Protein AF-A0A399U9X0-F1 (afdb_monomer)

pLDDT: mean 76.17, std 20.92, range [29.64, 96.81]

Solvent-accessible surface area (backbone atoms only — not comparable to full-atom values): 17560 Å² total; per-residue (Å²): 138,88,88,84,88,86,83,91,83,90,82,87,81,85,87,88,83,88,80,80,88,81,91,79,91,82,81,91,84,87,81,82,89,86,88,82,85,87,85,82,90,82,89,82,87,89,83,91,79,92,72,82,77,74,74,79,66,69,45,47,30,31,28,68,43,62,39,83,90,79,39,37,33,37,30,40,34,76,85,76,47,69,24,39,34,46,62,86,31,46,58,72,94,68,87,84,48,59,75,42,36,31,38,23,35,70,60,88,57,34,40,34,70,28,37,74,47,84,44,71,65,56,54,46,49,49,50,50,49,51,47,47,52,58,51,47,74,72,53,67,78,90,63,85,58,64,63,58,47,45,78,31,70,74,39,50,44,50,61,69,55,46,53,53,52,50,50,52,53,49,51,53,54,59,59,42,67,78,43,73,94,56,36,68,70,52,46,52,52,52,48,52,33,51,47,20,40,41,23,12,40,27,34,26,47,74,44,75,36,71,65,60,49,52,45,54,51,45,42,52,50,29,50,49,49,38,42,66,66,44,41,64,49,41,70,77,32,84,56,38,79,79,71,48,55,68,66,57,47,44,65,55,41,46,54,31,53,49,50,34,49,50,32,46,51,54,30,48,51,50,53,49,52,63,57,70,48,73,69,48,77,35,68,52,100,51,42,65,31,70,84,76,78

Nearest PDB structures (foldseek):
  5jx4-assembly1_A  TM=8.791E-01  e=2.012E-03  [Bacillus] caldolyticus
  2n49-assembly1_A  TM=7.828E-01  e=1.898E-03  Pectobacterium atrosepticum SCRI1043
  5m32-assembly1_g  TM=6.546E-01  e=7.706E-02  Homo sapiens
  9e8q-assembly1_F  TM=6.740E-01  e=1.836E-01  Homo sapiens
  7qo6-assembly1_H  TM=5.444E-01  e=1.091E-01  Saccharomyces cerevisiae

Structure (mmCIF, N/CA/C/O backbone):
data_AF-A0A399U9X0-F1
#
_entry.id   AF-A0A399U9X0-F1
#
loop_
_atom_site.group_PDB
_atom_site.id
_atom_site.type_symbol
_atom_site.label_atom_id
_atom_site.label_alt_id
_atom_site.label_comp_id
_atom_site.label_asym_id
_atom_site.label_entity_id
_atom_site.label_seq_id
_atom_site.pdbx_PDB_ins_code
_atom_site.Cartn_x
_atom_site.Cartn_y
_atom_site.Cartn_z
_atom_site.occupancy
_atom_site.B_iso_or_equiv
_atom_site.auth_seq_id
_atom_site.auth_comp_id
_atom_site.auth_asym_id
_atom_site.auth_atom_id
_atom_site.pdbx_PDB_model_num
ATOM 1 N N . MET A 1 1 ? 13.409 44.070 26.146 1.00 40.84 1 MET A N 1
ATOM 2 C CA . MET A 1 1 ? 12.570 45.105 25.505 1.00 40.84 1 MET A CA 1
ATOM 3 C C . MET A 1 1 ? 11.615 44.426 24.528 1.00 40.84 1 MET A C 1
ATOM 5 O O . MET A 1 1 ? 12.071 43.899 23.525 1.00 40.84 1 MET A O 1
ATOM 9 N N . ARG A 1 2 ? 10.319 44.359 24.864 1.00 50.31 2 ARG A N 1
ATOM 10 C CA . ARG A 1 2 ? 9.212 44.175 23.901 1.00 50.31 2 ARG A CA 1
ATOM 11 C C . ARG A 1 2 ? 8.766 45.567 23.438 1.00 50.31 2 ARG A C 1
ATOM 13 O O . ARG A 1 2 ? 8.788 46.479 24.264 1.00 50.31 2 ARG A O 1
ATOM 20 N N . PRO A 1 3 ? 8.418 45.735 22.158 1.00 51.62 3 PRO A N 1
ATOM 21 C CA . PRO A 1 3 ? 7.036 46.093 21.761 1.00 51.62 3 PRO A CA 1
ATOM 22 C C . PRO A 1 3 ? 6.679 45.455 20.394 1.00 51.62 3 PRO A C 1
ATOM 24 O O . PRO A 1 3 ? 7.573 44.998 19.696 1.00 51.62 3 PRO A O 1
ATOM 27 N N . LEU A 1 4 ? 5.474 45.380 19.831 1.00 50.62 4 LEU A N 1
ATOM 28 C CA . LEU A 1 4 ? 4.033 45.438 20.133 1.00 50.62 4 LEU A CA 1
ATOM 29 C C . LEU A 1 4 ? 3.375 44.990 18.786 1.00 50.62 4 LEU A C 1
ATOM 31 O O . LEU A 1 4 ? 4.020 45.094 17.740 1.00 50.62 4 LEU A O 1
ATOM 35 N N . PRO A 1 5 ? 2.134 44.476 18.773 1.00 58.25 5 PRO A N 1
ATOM 36 C CA . PRO A 1 5 ? 1.453 43.925 17.598 1.00 58.25 5 PRO A CA 1
ATOM 37 C C . PRO A 1 5 ? 0.585 44.974 16.874 1.00 58.25 5 PRO A C 1
ATOM 39 O O . PRO A 1 5 ? 0.140 45.938 17.492 1.00 58.25 5 PRO A O 1
ATOM 42 N N . ILE A 1 6 ? 0.284 44.767 15.586 1.00 48.16 6 ILE A N 1
ATOM 43 C CA . ILE A 1 6 ? -0.712 45.549 14.816 1.00 48.16 6 ILE A CA 1
ATOM 44 C C . ILE A 1 6 ? -1.428 44.612 13.797 1.00 48.16 6 ILE A C 1
ATOM 46 O O . ILE A 1 6 ? -0.928 43.512 13.565 1.00 48.16 6 ILE A O 1
ATOM 50 N N . PRO A 1 7 ? -2.617 44.941 13.244 1.00 52.09 7 PRO A N 1
ATOM 51 C CA . PRO A 1 7 ? -3.904 44.441 13.720 1.00 52.09 7 PRO A CA 1
ATOM 52 C C . PRO A 1 7 ? -4.738 43.721 12.634 1.00 52.09 7 PRO A C 1
ATOM 54 O O . PRO A 1 7 ? -4.402 43.671 11.454 1.00 52.09 7 PRO A O 1
ATOM 57 N N . VAL A 1 8 ? -5.877 43.188 13.075 1.00 49.12 8 VAL A N 1
ATOM 58 C CA . VAL A 1 8 ? -6.969 42.595 12.288 1.00 49.12 8 VAL A CA 1
ATOM 59 C C . VAL A 1 8 ? -7.626 43.631 11.362 1.00 49.12 8 VAL A C 1
ATOM 61 O O . VAL A 1 8 ? -7.885 44.753 11.790 1.00 49.12 8 VAL A O 1
ATOM 64 N N . SER A 1 9 ? -8.010 43.226 10.145 1.00 40.38 9 SER A N 1
ATOM 65 C CA . SER A 1 9 ? -9.070 43.897 9.380 1.00 40.38 9 SER A CA 1
ATOM 66 C C . SER A 1 9 ? -10.091 42.875 8.872 1.00 40.38 9 SER A C 1
ATOM 68 O O . SER A 1 9 ? -9.808 42.040 8.015 1.00 40.38 9 SER A O 1
ATOM 70 N N . MET A 1 10 ? -11.279 42.937 9.476 1.00 40.31 10 MET A N 1
ATOM 71 C CA . MET A 1 10 ? -12.540 42.426 8.950 1.00 40.31 10 MET A CA 1
ATOM 72 C C . MET A 1 10 ? -13.196 43.508 8.089 1.00 40.31 10 MET A C 1
ATOM 74 O O . MET A 1 10 ? -13.207 44.664 8.508 1.00 40.31 10 MET A O 1
ATOM 78 N N . SER A 1 11 ? -13.823 43.113 6.975 1.00 39.41 11 SER A N 1
ATOM 79 C CA . SER A 1 11 ? -15.068 43.658 6.373 1.00 39.41 11 SER A CA 1
ATOM 80 C C . SER A 1 11 ? -15.091 43.241 4.902 1.00 39.41 11 SER A C 1
ATOM 82 O O . SER A 1 11 ? -14.179 43.574 4.160 1.00 39.41 11 SER A O 1
ATOM 84 N N . GLY A 1 12 ? -15.989 42.359 4.466 1.00 33.97 12 GLY A N 1
ATOM 85 C CA . GLY A 1 12 ? -17.365 42.670 4.041 1.00 33.97 12 GLY A CA 1
ATOM 86 C C . GLY A 1 12 ? -17.442 42.258 2.558 1.00 33.97 12 GLY A C 1
ATOM 87 O O . GLY A 1 12 ? -16.499 42.505 1.824 1.00 33.97 12 GLY A O 1
ATOM 88 N N . LEU A 1 13 ? -18.413 41.500 2.048 1.00 39.31 13 LEU A N 1
ATOM 89 C CA . LEU A 1 13 ? -19.818 41.861 1.873 1.00 39.31 13 LEU A CA 1
ATOM 90 C C . LEU A 1 13 ? -20.605 40.622 1.363 1.00 39.31 13 LEU A C 1
ATOM 92 O O . LEU A 1 13 ? -20.166 39.928 0.450 1.00 39.31 13 LEU A O 1
ATOM 96 N N . ARG A 1 14 ? -21.784 40.373 1.958 1.00 41.47 14 ARG A N 1
ATOM 97 C CA . ARG A 1 14 ? -22.971 39.693 1.360 1.00 41.47 14 ARG A CA 1
ATOM 98 C C . ARG A 1 14 ? -23.590 40.605 0.262 1.00 41.47 14 ARG A C 1
ATOM 100 O O . ARG A 1 14 ? -23.090 41.723 0.159 1.00 41.47 14 ARG A O 1
ATOM 107 N N . PRO A 1 15 ? -24.692 40.284 -0.474 1.00 48.94 15 PRO A N 1
ATOM 108 C CA . PRO A 1 15 ? -25.703 39.201 -0.369 1.00 48.94 15 PRO A CA 1
ATOM 109 C C . PRO A 1 15 ? -25.960 38.483 -1.731 1.00 48.94 15 PRO A C 1
ATOM 111 O O . PRO A 1 15 ? -25.382 38.848 -2.741 1.00 48.94 15 PRO A O 1
ATOM 114 N N . GLY A 1 16 ? -26.670 37.357 -1.861 1.00 33.00 16 GLY A N 1
ATOM 115 C CA . GLY A 1 16 ? -28.102 37.127 -1.642 1.00 33.00 16 GLY A CA 1
ATOM 116 C C . GLY A 1 16 ? -28.722 36.530 -2.920 1.00 33.00 16 GLY A C 1
ATOM 117 O O . GLY A 1 16 ? -28.588 37.116 -3.991 1.00 33.00 16 GLY A O 1
ATOM 118 N N . ARG A 1 17 ? -29.402 35.381 -2.827 1.00 42.50 17 ARG A N 1
ATOM 119 C CA . ARG A 1 17 ? -30.476 35.024 -3.769 1.00 42.50 17 ARG A CA 1
ATOM 120 C C . ARG A 1 17 ? -31.422 33.994 -3.162 1.00 42.50 17 ARG A C 1
ATOM 122 O O . ARG A 1 17 ? -31.052 32.845 -2.939 1.00 42.50 17 ARG A O 1
ATOM 129 N N . ASP A 1 18 ? -32.633 34.475 -2.916 1.00 37.50 18 ASP A N 1
ATOM 130 C CA . ASP A 1 18 ? -33.849 33.714 -2.676 1.00 37.50 18 ASP A CA 1
ATOM 131 C C . ASP A 1 18 ? -34.221 32.849 -3.886 1.00 37.50 18 ASP A C 1
ATOM 133 O O . ASP A 1 18 ? -33.969 33.212 -5.037 1.00 37.50 18 ASP A O 1
ATOM 137 N N . GLY A 1 19 ? -34.879 31.721 -3.620 1.00 36.94 19 GLY A N 1
ATOM 138 C CA . GLY A 1 19 ? -35.358 30.794 -4.642 1.00 36.94 19 GLY A CA 1
ATOM 139 C C . GLY A 1 19 ? -36.366 29.794 -4.086 1.00 36.94 19 GLY A C 1
ATOM 140 O O . GLY A 1 19 ? -36.029 28.658 -3.782 1.00 36.94 19 GLY A O 1
ATOM 141 N N . LEU A 1 20 ? -37.595 30.281 -3.928 1.00 34.22 20 LEU A N 1
ATOM 142 C CA . LEU A 1 20 ? -38.854 29.607 -3.611 1.00 34.22 20 LEU A CA 1
ATOM 143 C C . LEU A 1 20 ? -39.034 28.136 -4.059 1.00 34.22 20 LEU A C 1
ATOM 145 O O . LEU A 1 20 ? -38.711 27.766 -5.180 1.00 34.22 20 LEU A O 1
ATOM 149 N N . ARG A 1 21 ? -39.815 27.422 -3.225 1.00 36.72 21 ARG A N 1
ATOM 150 C CA . ARG A 1 21 ? -40.873 26.436 -3.557 1.00 36.72 21 ARG A CA 1
ATOM 151 C C . ARG A 1 21 ? -40.504 25.266 -4.490 1.00 36.72 21 ARG A C 1
ATOM 153 O O . ARG A 1 21 ? -40.349 25.423 -5.689 1.00 36.72 21 ARG A O 1
ATOM 160 N N . THR A 1 22 ? -40.737 24.040 -4.021 1.00 36.56 22 THR A N 1
ATOM 161 C CA . THR A 1 22 ? -42.022 23.349 -4.266 1.00 36.56 22 THR A CA 1
ATOM 162 C C . THR A 1 22 ? -42.064 21.969 -3.606 1.00 36.56 22 THR A C 1
ATOM 164 O O . THR A 1 22 ? -41.254 21.081 -3.840 1.00 36.56 22 THR A O 1
ATOM 167 N N . ARG A 1 23 ? -43.105 21.821 -2.792 1.00 40.69 23 ARG A N 1
ATOM 168 C CA . ARG A 1 23 ? -43.753 20.601 -2.314 1.00 40.69 23 ARG A CA 1
ATOM 169 C C . ARG A 1 23 ? -44.076 19.671 -3.497 1.00 40.69 23 ARG A C 1
ATOM 171 O O . ARG A 1 23 ? -44.769 20.096 -4.420 1.00 40.69 23 ARG A O 1
ATOM 178 N N . ARG A 1 24 ? -43.654 18.404 -3.451 1.00 40.12 24 ARG A N 1
ATOM 179 C CA . ARG A 1 24 ? -44.296 17.308 -4.201 1.00 40.12 24 ARG A CA 1
ATOM 180 C C . ARG A 1 24 ? -44.437 16.076 -3.315 1.00 40.12 24 ARG A C 1
ATOM 182 O O . ARG A 1 24 ? -43.506 15.301 -3.139 1.00 40.12 24 ARG A O 1
ATOM 189 N N . GLU A 1 25 ? -45.649 15.928 -2.796 1.00 35.97 25 GLU A N 1
ATOM 190 C CA . GLU A 1 25 ? -46.244 14.661 -2.382 1.00 35.97 25 GLU A CA 1
ATOM 191 C C . GLU A 1 25 ? -46.438 13.756 -3.607 1.00 35.97 25 GLU A C 1
ATOM 193 O O . GLU A 1 25 ? -47.023 14.189 -4.600 1.00 35.97 25 GLU A O 1
ATOM 198 N N . LYS A 1 26 ? -45.982 12.505 -3.503 1.00 34.31 26 LYS A N 1
ATOM 199 C CA . LYS A 1 26 ? -46.539 11.278 -4.106 1.00 34.31 26 LYS A CA 1
ATOM 200 C C . LYS A 1 26 ? -46.079 10.159 -3.152 1.00 34.31 26 LYS A C 1
ATOM 202 O O . LYS A 1 26 ? -44.892 10.066 -2.888 1.00 34.31 26 LYS A O 1
ATOM 207 N N . SER A 1 27 ? -46.933 9.382 -2.497 1.00 32.72 27 SER A N 1
ATOM 208 C CA . SER A 1 27 ? -47.770 8.383 -3.144 1.00 32.72 27 SER A CA 1
ATOM 209 C C . SER A 1 27 ? -48.952 7.989 -2.260 1.00 32.72 27 SER A C 1
ATOM 211 O O . SER A 1 27 ? -48.812 7.730 -1.069 1.00 32.72 27 SER A O 1
ATOM 213 N N . CYS A 1 28 ? -50.102 7.918 -2.917 1.00 30.91 28 CYS A N 1
ATOM 214 C CA . CYS A 1 28 ? -51.335 7.280 -2.495 1.00 30.91 28 CYS A CA 1
ATOM 215 C C . CYS A 1 28 ? -51.158 5.751 -2.513 1.00 30.91 28 CYS A C 1
ATOM 217 O O . CYS A 1 28 ? -50.681 5.228 -3.518 1.00 30.91 28 CYS A O 1
ATOM 219 N N . VAL A 1 29 ? -51.575 5.054 -1.451 1.00 38.59 29 VAL A N 1
ATOM 220 C CA . VAL A 1 29 ? -52.208 3.727 -1.545 1.00 38.59 29 VAL A CA 1
ATOM 221 C C . VAL A 1 29 ? -53.358 3.692 -0.539 1.00 38.59 29 VAL A C 1
ATOM 223 O O . VAL A 1 29 ? -53.186 3.842 0.667 1.00 38.59 29 VAL A O 1
ATOM 226 N N . THR A 1 30 ? -54.544 3.543 -1.104 1.00 36.53 30 THR A N 1
ATOM 227 C CA . THR A 1 30 ? -55.872 3.362 -0.525 1.00 36.53 30 THR A CA 1
ATOM 228 C C . THR A 1 30 ? -56.064 1.957 0.052 1.00 36.53 30 THR A C 1
ATOM 230 O O . THR A 1 30 ? -55.678 0.991 -0.596 1.00 36.53 30 THR A O 1
ATOM 233 N N . SER A 1 31 ? -56.787 1.824 1.176 1.00 31.83 31 SER A N 1
ATOM 234 C CA . SER A 1 31 ? -57.916 0.874 1.292 1.00 31.83 31 SER A CA 1
ATOM 235 C C . SER A 1 31 ? -58.719 1.047 2.600 1.00 31.83 31 SER A C 1
ATOM 237 O O . SER A 1 31 ? -58.165 0.892 3.680 1.00 31.83 31 SER A O 1
ATOM 239 N N . ARG A 1 32 ? -60.032 1.311 2.429 1.00 36.59 32 ARG A N 1
ATOM 240 C CA . ARG A 1 32 ? -61.228 0.992 3.264 1.00 36.59 32 ARG A CA 1
ATOM 241 C C . ARG A 1 32 ? -61.230 1.441 4.736 1.00 36.59 32 ARG A C 1
ATOM 243 O O . ARG A 1 32 ? -60.467 0.940 5.541 1.00 36.59 32 ARG A O 1
ATOM 250 N N . CYS A 1 33 ? -62.033 2.417 5.173 1.00 30.19 33 CYS A N 1
ATOM 251 C CA . CYS A 1 33 ? -63.502 2.582 5.136 1.00 30.19 33 CYS A CA 1
ATOM 252 C C . CYS A 1 33 ? -64.275 1.470 5.876 1.00 30.19 33 CYS A C 1
ATOM 254 O O . CYS A 1 33 ? -64.376 0.348 5.387 1.00 30.19 33 CYS A O 1
ATOM 256 N N . GLY A 1 34 ? -64.826 1.828 7.042 1.00 32.12 34 GLY A N 1
ATOM 257 C CA . GLY A 1 34 ? -65.664 0.985 7.896 1.00 32.12 34 GLY A CA 1
ATOM 258 C C . GLY A 1 34 ? -65.999 1.688 9.215 1.00 32.12 34 GLY A C 1
ATOM 259 O O . GLY A 1 34 ? -65.430 1.371 10.251 1.00 32.12 34 GLY A O 1
ATOM 260 N N . LEU A 1 35 ? -66.868 2.697 9.140 1.00 35.38 35 LEU A N 1
ATOM 261 C CA . LEU A 1 35 ? -67.443 3.441 10.263 1.00 35.38 35 LEU A CA 1
ATOM 262 C C . LEU A 1 35 ? -68.643 2.654 10.823 1.00 35.38 35 LEU A C 1
ATOM 264 O O . LEU A 1 35 ? -69.498 2.257 10.037 1.00 35.38 35 LEU A O 1
ATOM 268 N N . SER A 1 36 ? -68.752 2.477 12.141 1.00 29.64 36 SER A N 1
ATOM 269 C CA . SER A 1 36 ? -70.026 2.142 12.801 1.00 29.64 36 SER A CA 1
ATOM 270 C C . SER A 1 36 ? -69.923 2.366 14.313 1.00 29.64 36 SER A C 1
ATOM 272 O O . SER A 1 36 ? -69.293 1.586 15.023 1.00 29.64 36 SER A O 1
ATOM 274 N N . ALA A 1 37 ? -70.548 3.443 14.787 1.00 36.81 37 ALA A N 1
ATOM 275 C CA . ALA A 1 37 ? -70.820 3.740 16.195 1.00 36.81 37 ALA A CA 1
ATOM 276 C C . ALA A 1 37 ? -72.182 3.107 16.628 1.00 36.81 37 ALA A C 1
ATOM 278 O O . ALA A 1 37 ? -72.859 2.526 15.780 1.00 36.81 37 ALA A O 1
ATOM 279 N N . PRO A 1 38 ? -72.570 3.154 17.921 1.00 50.12 38 PRO A N 1
ATOM 280 C CA . PRO A 1 38 ? -73.298 2.088 18.632 1.00 50.12 38 PRO A CA 1
ATOM 281 C C . PRO A 1 38 ? -74.823 2.304 18.722 1.00 50.12 38 PRO A C 1
ATOM 283 O O . PRO A 1 38 ? -75.312 3.367 18.341 1.00 50.12 38 PRO A O 1
ATOM 286 N N . PRO A 1 39 ? -75.573 1.376 19.352 1.00 47.12 39 PRO A N 1
ATOM 287 C CA . PRO A 1 39 ? -76.847 1.707 19.977 1.00 47.12 39 PRO A CA 1
ATOM 288 C C . PRO A 1 39 ? -76.853 1.539 21.507 1.00 47.12 39 PRO A C 1
ATOM 290 O O . PRO A 1 39 ? -76.004 0.889 22.114 1.00 47.12 39 PRO A O 1
ATOM 293 N N . ALA A 1 40 ? -77.839 2.210 22.097 1.00 35.25 40 ALA A N 1
ATOM 294 C CA . ALA A 1 40 ? -78.012 2.543 23.501 1.00 35.25 40 ALA A CA 1
ATOM 295 C C . ALA A 1 40 ? -78.675 1.457 24.377 1.00 35.25 40 ALA A C 1
ATOM 297 O O . ALA A 1 40 ? -79.295 0.517 23.891 1.00 35.25 40 ALA A O 1
ATOM 298 N N . SER A 1 41 ? -78.547 1.695 25.687 1.00 40.38 41 SER A N 1
ATOM 299 C CA . SER A 1 41 ? -79.243 1.175 26.874 1.00 40.38 41 SER A CA 1
ATOM 300 C C . SER A 1 41 ? -80.534 0.358 26.718 1.00 40.38 41 SER A C 1
ATOM 302 O O . SER A 1 41 ? -81.506 0.821 26.129 1.00 40.38 41 SER A O 1
ATOM 304 N N . ALA A 1 42 ? -80.617 -0.738 27.484 1.00 33.81 42 ALA A N 1
ATOM 305 C CA . ALA A 1 42 ? -81.858 -1.227 28.091 1.00 33.81 42 ALA A CA 1
ATOM 306 C C . ALA A 1 42 ? -81.569 -1.943 29.430 1.00 33.81 42 ALA A C 1
ATOM 308 O O . ALA A 1 42 ? -80.625 -2.720 29.547 1.00 33.81 42 ALA A O 1
ATOM 309 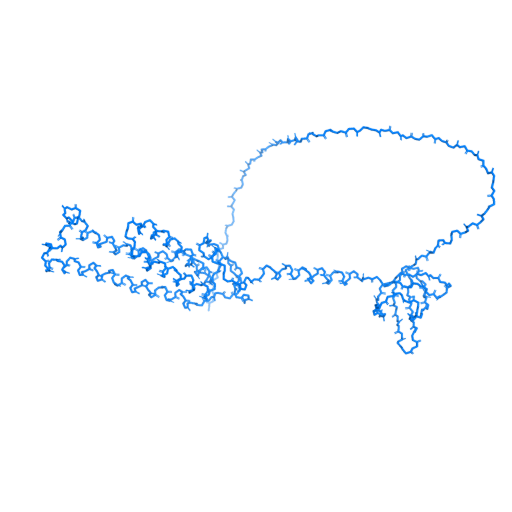N N . MET A 1 43 ? -82.378 -1.620 30.443 1.00 36.12 43 MET A N 1
ATOM 310 C CA . MET A 1 43 ? -82.378 -2.145 31.815 1.00 36.12 43 MET A CA 1
ATOM 311 C C . MET A 1 43 ? -82.866 -3.603 31.904 1.00 36.12 43 MET A C 1
ATOM 313 O O . MET A 1 43 ? -83.814 -3.927 31.198 1.00 36.12 43 MET A O 1
ATOM 317 N N . LEU A 1 44 ? -82.330 -4.411 32.840 1.00 30.30 44 LEU A N 1
ATOM 318 C CA . LEU A 1 44 ? -83.074 -5.119 33.915 1.00 30.30 44 LEU A CA 1
ATOM 319 C C . LEU A 1 44 ? -82.129 -5.983 34.796 1.00 30.30 44 LEU A C 1
ATOM 321 O O . LEU A 1 44 ? -81.403 -6.834 34.294 1.00 30.30 44 LEU A O 1
ATOM 325 N N . SER A 1 45 ? -82.171 -5.770 36.115 1.00 37.25 45 SER A N 1
ATOM 326 C CA . SER A 1 45 ? -81.701 -6.679 37.193 1.00 37.25 45 SER A CA 1
ATOM 327 C C . SER A 1 45 ? -82.649 -7.893 37.357 1.00 37.25 45 SER A C 1
ATOM 329 O O . SER A 1 45 ? -83.687 -7.881 36.693 1.00 37.25 45 SER A O 1
ATOM 331 N N . PRO A 1 46 ? -82.456 -8.862 38.295 1.00 56.19 46 PRO A N 1
ATOM 332 C CA . PRO A 1 46 ? -81.344 -9.149 39.230 1.00 56.19 46 PRO A CA 1
ATOM 333 C C .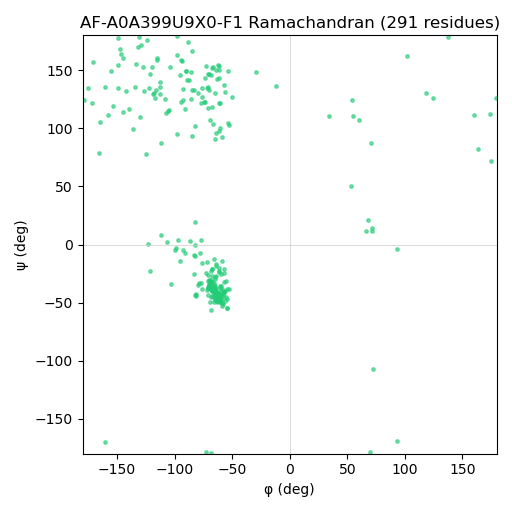 PRO A 1 46 ? -80.864 -10.627 39.160 1.00 56.19 46 PRO A C 1
ATOM 335 O O . PRO A 1 46 ? -81.518 -11.445 38.540 1.00 56.19 46 PRO A O 1
ATOM 338 N N . HIS A 1 47 ? -79.759 -11.002 39.822 1.00 36.44 47 HIS A N 1
ATOM 339 C CA . HIS A 1 47 ? -79.647 -12.212 40.674 1.00 36.44 47 HIS A CA 1
ATOM 340 C C . HIS A 1 47 ? -78.199 -12.420 41.169 1.00 36.44 47 HIS A C 1
ATOM 342 O O . HIS A 1 47 ? -77.284 -12.699 40.407 1.00 36.44 47 HIS A O 1
ATOM 348 N N . HIS A 1 48 ? -78.038 -12.252 42.484 1.00 39.69 48 HIS A N 1
ATOM 349 C CA . HIS A 1 48 ? -77.156 -12.979 43.404 1.00 39.69 48 HIS A CA 1
ATOM 350 C C . HIS A 1 48 ? -75.786 -13.497 42.923 1.00 39.69 48 HIS A C 1
ATOM 352 O O . HIS A 1 48 ? -75.674 -14.537 42.285 1.00 39.69 48 HIS A O 1
ATOM 358 N N . GLY A 1 49 ? -74.735 -12.864 43.450 1.00 35.16 49 GLY A N 1
ATOM 359 C CA . GLY A 1 49 ? -73.401 -13.451 43.557 1.00 35.16 49 GLY A CA 1
ATOM 360 C C . GLY A 1 49 ? -72.347 -12.386 43.822 1.00 35.16 49 GLY A C 1
ATOM 361 O O . GLY A 1 49 ? -71.708 -11.908 42.893 1.00 35.16 49 GLY A O 1
ATOM 362 N N . LYS A 1 50 ? -72.172 -11.969 45.083 1.00 41.94 50 LYS A N 1
ATOM 363 C CA . LYS A 1 50 ? -71.051 -11.105 45.482 1.00 41.94 50 LYS A CA 1
ATOM 364 C C . LYS A 1 50 ? -69.732 -11.841 45.215 1.00 41.94 50 LYS A C 1
ATOM 366 O O . LYS A 1 50 ? -69.279 -12.601 46.061 1.00 41.94 50 LYS A O 1
ATOM 371 N N . ALA A 1 51 ? -69.092 -11.567 44.087 1.00 34.59 51 ALA A N 1
ATOM 372 C CA . ALA A 1 51 ? -67.645 -11.657 43.979 1.00 34.59 51 ALA A CA 1
ATOM 373 C C . ALA A 1 51 ? -67.119 -10.234 44.163 1.00 34.59 51 ALA A C 1
ATOM 375 O O . ALA A 1 51 ? -67.114 -9.429 43.233 1.00 34.59 51 ALA A O 1
ATOM 376 N N . VAL A 1 52 ? -66.744 -9.891 45.396 1.00 43.59 52 VAL A N 1
ATOM 377 C CA . VAL A 1 52 ? -65.902 -8.718 45.636 1.00 43.59 52 VAL A CA 1
ATOM 378 C C . VAL A 1 52 ? -64.579 -9.029 44.942 1.00 43.59 52 VAL A C 1
ATOM 380 O O . VAL A 1 52 ? -63.752 -9.758 45.479 1.00 43.59 52 VAL A O 1
ATOM 383 N N . GLN A 1 53 ? -64.416 -8.540 43.713 1.00 42.16 53 GLN A N 1
ATOM 384 C CA . GLN A 1 53 ? -63.118 -8.402 43.065 1.00 42.16 53 GLN A CA 1
ATOM 385 C C . GLN A 1 53 ? -62.293 -7.491 43.977 1.00 42.16 53 GLN A C 1
ATOM 387 O O . GLN A 1 53 ? -62.411 -6.268 43.919 1.00 42.16 53 GLN A O 1
ATOM 392 N N . ARG A 1 54 ? -61.532 -8.085 44.901 1.00 47.19 54 ARG A N 1
ATOM 393 C CA . ARG A 1 54 ? -60.500 -7.383 45.658 1.00 47.19 54 ARG A CA 1
ATOM 394 C C . ARG A 1 54 ? -59.461 -6.970 44.620 1.00 47.19 54 ARG A C 1
ATOM 396 O O . ARG A 1 54 ? -58.584 -7.753 44.283 1.00 47.19 54 ARG A O 1
ATOM 403 N N . GLN A 1 55 ? -59.615 -5.776 44.054 1.00 49.47 55 GLN A N 1
ATOM 404 C CA . GLN A 1 55 ? -58.512 -5.079 43.408 1.00 49.47 55 GLN A CA 1
ATOM 405 C C . GLN A 1 55 ? -57.394 -5.034 44.454 1.00 49.47 55 GLN A C 1
ATOM 407 O O . GLN A 1 55 ? -57.513 -4.316 45.445 1.00 49.47 55 GLN A O 1
ATOM 412 N N . GLU A 1 56 ? -56.368 -5.872 44.301 1.00 61.16 56 GLU A N 1
ATOM 413 C CA . GLU A 1 56 ? -55.125 -5.722 45.052 1.00 61.16 56 GLU A CA 1
ATOM 414 C C . GLU A 1 56 ? -54.561 -4.355 44.664 1.00 61.16 56 GLU A C 1
ATOM 416 O O . GLU A 1 56 ? -54.018 -4.175 43.572 1.00 61.16 56 GLU A O 1
ATOM 421 N N . ILE A 1 57 ? -54.775 -3.358 45.521 1.00 80.06 57 ILE A N 1
ATOM 422 C CA . ILE A 1 57 ? -54.158 -2.047 45.369 1.00 80.06 57 ILE A CA 1
ATOM 423 C C . ILE A 1 57 ? -52.665 -2.282 45.576 1.00 80.06 57 ILE A C 1
ATOM 425 O O . ILE A 1 57 ? -52.225 -2.512 46.697 1.00 80.06 57 ILE A O 1
ATOM 429 N N . ARG A 1 58 ? -51.901 -2.290 44.487 1.00 84.88 58 ARG A N 1
ATOM 430 C CA . ARG A 1 58 ? -50.441 -2.343 44.539 1.00 84.88 58 ARG A CA 1
ATOM 431 C C . ARG A 1 58 ? -49.890 -0.937 44.716 1.00 84.88 58 ARG A C 1
ATOM 433 O O . ARG A 1 58 ? -50.329 -0.002 44.043 1.00 84.88 58 ARG A O 1
ATOM 440 N N . VAL A 1 59 ? -48.960 -0.799 45.649 1.00 90.25 59 VAL A N 1
ATOM 441 C CA . VAL A 1 59 ? -48.284 0.449 45.983 1.00 90.25 59 VAL A CA 1
ATOM 442 C C . VAL A 1 59 ? -46.811 0.280 45.652 1.00 90.25 59 VAL A C 1
ATOM 444 O O . VAL A 1 59 ? -46.177 -0.714 46.005 1.00 90.25 59 VAL A O 1
ATOM 447 N N . ARG A 1 60 ? -46.255 1.280 44.972 1.00 90.06 60 ARG A N 1
ATOM 448 C CA . ARG A 1 60 ? -44.817 1.361 44.734 1.00 90.06 60 ARG A CA 1
ATOM 449 C C . ARG A 1 60 ? -44.141 2.028 45.915 1.00 90.06 60 ARG A C 1
ATOM 451 O O . ARG A 1 60 ? -44.727 2.887 46.563 1.00 90.06 60 ARG A O 1
ATOM 458 N N . GLY A 1 61 ? -42.905 1.644 46.185 1.00 90.31 61 GLY A N 1
ATOM 459 C CA . GLY A 1 61 ? -42.126 2.216 47.271 1.00 90.31 61 GLY A CA 1
ATOM 460 C C . GLY A 1 61 ? -40.635 1.983 47.117 1.00 90.31 61 GLY A C 1
ATOM 461 O O . GLY A 1 61 ? -40.148 1.554 46.068 1.00 90.31 61 GLY A O 1
ATOM 462 N N . GLU A 1 62 ? -39.905 2.301 48.174 1.00 91.81 62 GLU A N 1
ATOM 463 C CA . GLU A 1 62 ? -38.458 2.150 48.273 1.00 91.81 62 GLU A CA 1
ATOM 464 C C . GLU A 1 62 ? -38.090 1.523 49.617 1.00 91.81 62 GLU A C 1
ATOM 466 O O . GLU A 1 62 ? -38.630 1.903 50.659 1.00 91.81 62 GLU A O 1
ATOM 471 N N . ILE A 1 63 ? -37.175 0.555 49.602 1.00 90.75 63 ILE A N 1
ATOM 472 C CA . ILE A 1 63 ? -36.662 -0.060 50.828 1.00 90.75 63 ILE A CA 1
ATOM 473 C C . ILE A 1 63 ? -35.782 0.969 51.546 1.00 90.75 63 ILE A C 1
ATOM 475 O O . ILE A 1 63 ? -34.760 1.394 51.014 1.00 90.75 63 ILE A O 1
ATOM 479 N N . LEU A 1 64 ? -36.161 1.367 52.759 1.00 89.19 64 LEU A N 1
ATOM 480 C CA . LEU A 1 64 ? -35.401 2.313 53.581 1.00 89.19 64 LEU A CA 1
ATOM 481 C C . LEU A 1 64 ? -34.265 1.625 54.333 1.00 89.19 64 LEU A C 1
ATOM 483 O O . LEU A 1 64 ? -33.157 2.146 54.424 1.00 89.19 64 LEU A O 1
ATOM 487 N N . SER A 1 65 ? -34.554 0.458 54.897 1.00 87.50 65 SER A N 1
ATOM 488 C CA . SER A 1 65 ? -33.602 -0.322 55.676 1.00 87.50 65 SER A CA 1
ATOM 489 C C . SER A 1 65 ? -34.005 -1.783 55.660 1.00 87.50 65 SER A C 1
ATOM 491 O O . SER A 1 65 ? -35.191 -2.110 55.622 1.00 87.50 65 SER A O 1
ATOM 493 N N . TYR A 1 66 ? -33.016 -2.658 55.732 1.00 89.12 66 TYR A N 1
ATOM 494 C CA . TYR A 1 66 ? -33.213 -4.086 55.887 1.00 89.12 66 TYR A CA 1
ATOM 495 C C . TYR A 1 66 ? -32.127 -4.604 56.822 1.00 89.12 66 TYR A C 1
ATOM 497 O O . TYR A 1 66 ? -30.963 -4.228 56.679 1.00 89.12 66 TYR A O 1
ATOM 505 N N . ASP A 1 67 ? -32.533 -5.394 57.805 1.00 88.56 67 ASP A N 1
ATOM 506 C CA . ASP A 1 67 ? -31.646 -6.025 58.768 1.00 88.56 67 ASP A CA 1
ATOM 507 C C . ASP A 1 67 ? -31.567 -7.527 58.473 1.00 88.56 67 ASP A C 1
ATOM 509 O O . ASP A 1 67 ? -32.541 -8.267 58.634 1.00 88.56 67 ASP A O 1
ATOM 513 N N . ASP A 1 68 ? -30.384 -7.974 58.049 1.00 82.69 68 ASP A N 1
ATOM 514 C CA . ASP A 1 68 ? -30.099 -9.377 57.751 1.00 82.69 68 ASP A CA 1
ATOM 515 C C . ASP A 1 68 ? -30.192 -10.284 58.990 1.00 82.69 68 ASP A C 1
ATOM 517 O O . ASP A 1 68 ? -30.485 -11.471 58.847 1.00 82.69 68 ASP A O 1
ATOM 521 N N . ALA A 1 69 ? -29.965 -9.757 60.202 1.00 79.69 69 ALA A N 1
ATOM 522 C CA . ALA A 1 69 ? -29.959 -10.556 61.428 1.00 79.69 69 ALA A CA 1
ATOM 523 C C . ALA A 1 69 ? -31.374 -10.929 61.890 1.00 79.69 69 ALA A C 1
ATOM 525 O O . ALA A 1 69 ? -31.606 -12.045 62.357 1.00 79.69 69 ALA A O 1
ATOM 526 N N . THR A 1 70 ? -32.324 -10.002 61.754 1.00 85.00 70 THR A N 1
ATOM 527 C CA . THR A 1 70 ? -33.737 -10.214 62.108 1.00 85.00 70 THR A CA 1
ATOM 528 C C . THR A 1 70 ? -34.594 -10.630 60.914 1.00 85.00 70 THR A C 1
ATOM 530 O O . THR A 1 70 ? -35.710 -11.112 61.098 1.00 85.00 70 THR A O 1
ATOM 533 N N . GLY A 1 71 ? -34.083 -10.468 59.689 1.00 84.75 71 GLY A N 1
ATOM 534 C CA . GLY A 1 71 ? -34.804 -10.770 58.455 1.00 84.75 71 GLY A CA 1
ATOM 535 C C . GLY A 1 71 ? -35.979 -9.824 58.201 1.00 84.75 71 GLY A C 1
ATOM 536 O O . GLY A 1 71 ? -36.898 -10.183 57.460 1.00 84.75 71 GLY A O 1
ATOM 537 N N . THR A 1 72 ? -35.967 -8.639 58.819 1.00 88.69 72 THR A N 1
ATOM 538 C CA . THR A 1 72 ? -37.028 -7.632 58.710 1.00 88.69 72 THR A CA 1
ATOM 539 C C . THR A 1 72 ? -36.500 -6.325 58.135 1.00 88.69 72 THR A C 1
ATOM 541 O O . THR A 1 72 ? -35.320 -5.996 58.244 1.00 88.69 72 THR A O 1
ATOM 544 N N . GLY A 1 73 ? -37.373 -5.572 57.479 1.00 90.62 73 GLY A N 1
ATOM 545 C CA . GLY A 1 73 ? -37.039 -4.285 56.893 1.00 90.62 73 GLY A CA 1
ATOM 546 C C . GLY A 1 73 ? -38.216 -3.323 56.881 1.00 90.62 73 GLY A C 1
ATOM 547 O O . GLY A 1 73 ? -39.325 -3.646 57.301 1.00 90.62 73 GLY A O 1
ATOM 548 N N . LEU A 1 74 ? -37.947 -2.116 56.395 1.00 92.25 74 LEU A N 1
ATOM 549 C CA . LEU A 1 74 ? -38.912 -1.030 56.307 1.00 92.25 74 LEU A CA 1
ATOM 550 C C . LEU A 1 74 ? -38.960 -0.490 54.878 1.00 92.25 74 LEU A C 1
ATOM 552 O O . LEU A 1 74 ? -37.918 -0.190 54.292 1.00 92.25 74 LEU A O 1
ATOM 556 N N . ILE A 1 75 ? -40.163 -0.335 54.334 1.00 92.38 75 ILE A N 1
ATOM 557 C CA . ILE A 1 75 ? -40.425 0.257 53.018 1.00 92.38 75 ILE A CA 1
ATOM 558 C C . ILE A 1 75 ? -41.151 1.584 53.211 1.00 92.38 75 ILE A C 1
ATOM 560 O O . ILE A 1 75 ? -42.097 1.676 53.992 1.00 92.38 75 ILE A O 1
ATOM 564 N N . SER A 1 76 ? -40.723 2.613 52.484 1.00 93.19 76 SER A N 1
ATOM 565 C CA . SER A 1 76 ? -41.508 3.832 52.295 1.00 93.19 76 SER A CA 1
ATOM 566 C C . SER A 1 76 ? -42.349 3.668 51.041 1.00 93.19 76 SER A C 1
ATOM 568 O O . SER A 1 76 ? -41.791 3.546 49.951 1.00 93.19 76 SER A O 1
ATOM 570 N N . GLY A 1 77 ? -43.670 3.663 51.179 1.00 91.19 77 GLY A N 1
ATOM 571 C CA . GLY A 1 77 ? -44.566 3.724 50.032 1.00 91.19 77 GLY A CA 1
ATOM 572 C C . GLY A 1 77 ? -44.569 5.119 49.403 1.00 91.19 77 GLY A C 1
ATOM 573 O O . GLY A 1 77 ? -44.311 6.128 50.066 1.00 91.19 77 GLY A O 1
ATOM 574 N N . ASP A 1 78 ? -44.884 5.183 48.112 1.00 90.06 78 ASP A N 1
ATOM 575 C CA . ASP A 1 78 ? -45.136 6.430 47.378 1.00 90.06 78 ASP A CA 1
ATOM 576 C C . ASP A 1 78 ? -46.406 7.144 47.897 1.00 90.06 78 ASP A C 1
ATOM 578 O O . ASP A 1 78 ? -46.628 8.322 47.624 1.00 90.06 78 ASP A O 1
ATOM 582 N N . ASP A 1 79 ? -47.218 6.454 48.702 1.00 88.19 79 ASP A N 1
ATOM 583 C CA . ASP A 1 79 ? -48.333 6.987 49.491 1.00 88.19 79 ASP A CA 1
ATOM 584 C C . ASP A 1 79 ? -47.889 7.719 50.775 1.00 88.19 79 ASP A C 1
ATOM 586 O O . ASP A 1 79 ? -48.726 8.195 51.539 1.00 88.19 79 ASP A O 1
ATOM 590 N N . SER A 1 80 ? -46.575 7.856 50.997 1.00 85.81 80 SER A N 1
ATOM 591 C CA . SER A 1 80 ? -45.956 8.469 52.184 1.00 85.81 80 SER A CA 1
ATOM 592 C C . SER A 1 80 ? -46.170 7.702 53.495 1.00 85.81 80 SER A C 1
ATOM 594 O O . SER A 1 80 ? -45.840 8.219 54.567 1.00 85.81 80 SER A O 1
ATOM 596 N N . LEU A 1 81 ? -46.676 6.467 53.434 1.00 90.62 81 LEU A N 1
ATOM 597 C CA . LEU A 1 81 ? -46.779 5.570 54.581 1.00 90.62 81 LEU A CA 1
ATOM 598 C C . LEU A 1 81 ? -45.568 4.634 54.651 1.00 90.62 81 LEU A C 1
ATOM 600 O O . LEU A 1 81 ? -44.841 4.427 53.677 1.00 90.62 81 LEU A O 1
ATOM 604 N N . ARG A 1 82 ? -45.312 4.095 55.845 1.00 91.69 82 ARG A N 1
ATOM 605 C CA . ARG A 1 82 ? -44.202 3.172 56.096 1.00 91.69 82 ARG A CA 1
ATOM 606 C C . ARG A 1 82 ? -44.743 1.798 56.419 1.00 91.69 82 ARG A C 1
ATOM 608 O O . ARG A 1 82 ? -45.571 1.672 57.314 1.00 91.69 82 ARG A O 1
ATOM 615 N N . TYR A 1 83 ? -44.215 0.799 55.731 1.00 93.56 83 TYR A N 1
ATOM 616 C CA . TYR A 1 83 ? -44.646 -0.581 55.854 1.00 93.56 83 TYR A CA 1
ATOM 617 C C . TYR A 1 83 ? -43.482 -1.443 56.330 1.00 93.56 83 TYR A C 1
ATOM 619 O O . TYR A 1 83 ? -42.381 -1.364 55.777 1.00 93.56 83 TYR A O 1
ATOM 627 N N . GLY A 1 84 ? -43.720 -2.241 57.369 1.00 92.12 84 GLY A N 1
ATOM 628 C CA . GLY A 1 84 ? -42.819 -3.321 57.756 1.00 92.12 84 GLY A CA 1
ATOM 629 C C . GLY A 1 84 ? -42.819 -4.409 56.688 1.00 92.12 84 GLY A C 1
ATOM 630 O O . GLY A 1 84 ? -43.784 -4.549 55.937 1.00 92.12 84 GLY A O 1
ATOM 631 N N . PHE A 1 85 ? -41.721 -5.144 56.560 1.00 92.56 85 PHE A N 1
ATOM 632 C CA . PHE A 1 85 ? -41.724 -6.372 55.778 1.00 92.56 85 PHE A CA 1
ATOM 633 C C . PHE A 1 85 ? -40.729 -7.391 56.313 1.00 92.56 85 PHE A C 1
ATOM 635 O O . PHE A 1 85 ? -39.706 -7.041 56.901 1.00 92.56 85 PHE A O 1
ATOM 642 N N . ALA A 1 86 ? -40.999 -8.665 56.039 1.00 90.06 86 ALA A N 1
ATOM 643 C CA . ALA A 1 86 ? -40.069 -9.762 56.272 1.00 90.06 86 ALA A CA 1
ATOM 644 C C . ALA A 1 86 ? -39.440 -10.231 54.954 1.00 90.06 86 ALA A C 1
ATOM 646 O O . ALA A 1 86 ? -40.060 -10.158 53.891 1.00 90.06 86 ALA A O 1
ATOM 647 N N . ARG A 1 87 ? -38.230 -10.797 55.015 1.00 86.62 87 ARG A N 1
ATOM 648 C CA . ARG A 1 87 ? -37.531 -11.350 53.841 1.00 86.62 87 ARG A CA 1
ATOM 649 C C . ARG A 1 87 ? -38.359 -12.391 53.085 1.00 86.62 87 ARG A C 1
ATOM 651 O O . ARG A 1 87 ? -38.249 -12.489 51.869 1.00 86.62 87 ARG A O 1
ATOM 658 N N . THR A 1 88 ? -39.203 -13.135 53.792 1.00 88.19 88 THR A N 1
ATOM 659 C CA . THR A 1 88 ? -40.107 -14.149 53.229 1.00 88.19 88 THR A CA 1
ATOM 660 C C . THR A 1 88 ? -41.222 -13.566 52.359 1.00 88.19 88 THR A C 1
ATOM 662 O O . THR A 1 88 ? -41.770 -14.282 51.527 1.00 88.19 88 THR A O 1
ATOM 665 N N . ALA A 1 89 ? -41.556 -12.281 52.517 1.00 85.50 89 ALA A N 1
ATOM 666 C CA . ALA A 1 89 ? -42.556 -11.593 51.702 1.00 85.50 89 ALA A CA 1
ATOM 667 C C . ALA A 1 89 ? -41.998 -11.089 50.356 1.00 85.50 89 ALA A C 1
ATOM 669 O O . ALA A 1 89 ? -42.771 -10.648 49.500 1.00 85.50 89 ALA A O 1
ATOM 670 N N . VAL A 1 90 ? -40.674 -11.150 50.169 1.00 86.38 90 VAL A N 1
ATOM 671 C CA . VAL A 1 90 ? -39.972 -10.726 48.955 1.00 86.38 90 VAL A CA 1
ATOM 672 C C . VAL A 1 90 ? -39.942 -11.855 47.935 1.00 86.38 90 VAL A C 1
ATOM 674 O O . VAL A 1 90 ? -39.469 -12.954 48.214 1.00 86.38 90 VAL A O 1
ATOM 677 N N . GLN A 1 91 ? -40.429 -11.571 46.731 1.00 82.94 91 GLN A N 1
ATOM 678 C CA . GLN A 1 91 ? -40.432 -12.510 45.621 1.00 82.94 91 GLN A CA 1
ATOM 679 C C . GLN A 1 91 ? -39.172 -12.329 44.764 1.00 82.94 91 GLN A C 1
ATOM 681 O O . GLN A 1 91 ? -38.900 -11.242 44.251 1.00 82.94 91 GLN A O 1
ATOM 686 N N . GLY A 1 92 ? -38.424 -13.421 44.590 1.00 73.69 92 GLY A N 1
ATOM 687 C CA . GLY A 1 92 ? -37.220 -13.494 43.758 1.00 73.69 92 GLY A CA 1
ATOM 688 C C . GLY A 1 92 ? -35.900 -13.447 44.538 1.00 73.69 92 GLY A C 1
ATOM 689 O O . GLY A 1 92 ? -35.836 -13.009 45.684 1.00 73.69 92 GLY A O 1
ATOM 690 N N . ASP A 1 93 ? -34.820 -13.870 43.879 1.00 63.94 93 ASP A N 1
ATOM 691 C CA . ASP A 1 93 ? -33.468 -13.983 44.459 1.00 63.94 93 ASP A CA 1
ATOM 692 C C . ASP A 1 93 ? -32.685 -12.653 44.472 1.00 63.94 93 ASP A C 1
ATOM 694 O O . ASP A 1 93 ? -31.458 -12.624 44.564 1.00 63.94 93 ASP A O 1
ATOM 698 N N . GLY A 1 94 ? -33.382 -11.521 44.357 1.00 66.38 94 GLY A N 1
ATOM 699 C CA . GLY A 1 94 ? -32.750 -10.206 44.346 1.00 66.38 94 GLY A CA 1
ATOM 700 C C . GLY A 1 94 ? -32.171 -9.815 45.712 1.00 66.38 94 GLY A C 1
ATOM 701 O O . GLY A 1 94 ? -32.700 -10.168 46.771 1.00 66.38 94 GLY A O 1
ATOM 702 N N . ALA A 1 95 ? -31.069 -9.063 45.704 1.00 71.56 95 ALA A N 1
ATOM 703 C CA . ALA A 1 95 ? -30.510 -8.487 46.923 1.00 71.56 95 ALA A CA 1
ATOM 704 C C . ALA A 1 95 ? -31.465 -7.412 47.474 1.00 71.56 95 ALA A C 1
ATOM 706 O O . ALA A 1 95 ? -31.741 -6.414 46.809 1.00 71.56 95 ALA A O 1
ATOM 707 N N . VAL A 1 96 ? -31.975 -7.622 48.689 1.00 76.44 96 VAL A N 1
ATOM 708 C CA . VAL A 1 96 ? -32.799 -6.648 49.415 1.00 76.44 96 VAL A CA 1
ATOM 709 C C . VAL A 1 96 ? -31.838 -5.672 50.076 1.00 76.44 96 VAL A C 1
ATOM 711 O O . VAL A 1 96 ? -31.200 -6.000 51.070 1.00 76.44 96 VAL A O 1
ATOM 714 N N . ALA A 1 97 ? -31.695 -4.494 49.480 1.00 78.69 97 ALA A N 1
ATOM 715 C CA . ALA A 1 97 ? -30.825 -3.435 49.969 1.00 78.69 97 ALA A CA 1
ATOM 716 C C . ALA A 1 97 ? -31.611 -2.128 50.092 1.00 78.69 97 ALA A C 1
ATOM 718 O O . ALA A 1 97 ? -32.585 -1.905 49.367 1.00 78.69 97 ALA A O 1
ATOM 719 N N . ALA A 1 98 ? -31.171 -1.255 51.000 1.00 81.12 98 ALA A N 1
ATOM 720 C CA . ALA A 1 98 ? -31.697 0.101 51.088 1.00 81.12 98 ALA A CA 1
ATOM 721 C C . ALA A 1 98 ? -31.522 0.830 49.740 1.00 81.12 98 ALA A C 1
ATOM 723 O O . ALA A 1 98 ? -30.481 0.711 49.094 1.00 81.12 98 ALA A O 1
ATOM 724 N N . GLY A 1 99 ? -32.545 1.564 49.307 1.00 81.06 99 GLY A N 1
ATOM 725 C CA . GLY A 1 99 ? -32.564 2.299 48.041 1.00 81.06 99 GLY A CA 1
ATOM 726 C C . GLY A 1 99 ? -33.166 1.548 46.847 1.00 81.06 99 GLY A C 1
ATOM 727 O O . GLY A 1 99 ? -33.283 2.104 45.753 1.00 81.06 99 GLY A O 1
ATOM 728 N N . VAL A 1 100 ? -33.551 0.278 47.011 1.00 85.06 100 VAL A N 1
ATOM 729 C CA . VAL A 1 100 ? -34.178 -0.506 45.936 1.00 85.06 100 VAL A CA 1
ATOM 730 C C . VAL A 1 100 ? -35.661 -0.153 45.816 1.00 85.06 100 VAL A C 1
ATOM 732 O O . VAL A 1 100 ? -36.400 -0.164 46.802 1.00 85.06 100 VAL A O 1
ATOM 735 N N . ARG A 1 101 ? -36.107 0.126 44.584 1.00 89.00 101 ARG A N 1
ATOM 736 C CA . ARG A 1 101 ? -37.522 0.349 44.263 1.00 89.00 101 ARG A CA 1
ATOM 737 C C . ARG A 1 101 ? -38.282 -0.972 44.230 1.00 89.00 101 ARG A C 1
ATOM 739 O O . ARG A 1 101 ? -37.827 -1.938 43.621 1.00 89.00 101 ARG A O 1
ATOM 746 N N . VAL A 1 102 ? -39.454 -0.989 44.852 1.00 90.44 102 VAL A N 1
ATOM 747 C CA . VAL A 1 102 ? -40.297 -2.179 44.992 1.00 90.44 102 VAL A CA 1
ATOM 748 C C . VAL A 1 102 ? -41.757 -1.873 44.660 1.00 90.44 102 VAL A C 1
ATOM 750 O O . VAL A 1 102 ? -42.194 -0.729 44.768 1.00 90.44 102 VAL A O 1
ATOM 753 N N . ASP A 1 103 ? -42.507 -2.892 44.251 1.00 91.88 103 ASP A N 1
ATOM 754 C CA . ASP A 1 103 ? -43.970 -2.871 44.147 1.00 91.88 103 ASP A CA 1
ATOM 755 C C . ASP A 1 103 ? -44.529 -3.931 45.095 1.00 91.88 103 ASP A C 1
ATOM 757 O O . ASP A 1 103 ? -44.033 -5.058 45.117 1.00 91.88 103 ASP A O 1
ATOM 761 N N . PHE A 1 104 ? -45.506 -3.569 45.920 1.00 90.25 104 PHE A N 1
ATOM 762 C CA . PHE A 1 104 ? -45.994 -4.419 47.005 1.00 90.25 104 PHE A CA 1
ATOM 763 C C . PHE A 1 104 ? -47.490 -4.229 47.247 1.00 90.25 104 PHE A C 1
ATOM 765 O O . PHE A 1 104 ? -48.097 -3.256 46.800 1.00 90.25 104 PHE A O 1
ATOM 772 N N . VAL A 1 105 ? -48.095 -5.175 47.962 1.00 92.00 105 VAL A N 1
ATOM 773 C CA . VAL A 1 105 ? -49.493 -5.103 48.393 1.00 92.00 105 VAL A CA 1
ATOM 774 C C . VAL A 1 105 ? -49.514 -4.774 49.892 1.00 92.00 105 VAL A C 1
ATOM 776 O O . VAL A 1 105 ? -49.005 -5.571 50.686 1.00 92.00 105 VAL A O 1
ATOM 779 N N . PRO A 1 106 ? -50.054 -3.613 50.307 1.00 89.56 106 PRO A N 1
ATOM 780 C CA . PRO A 1 106 ? -50.160 -3.263 51.716 1.00 89.56 106 PRO A CA 1
ATOM 781 C C . PRO A 1 106 ? -51.279 -4.072 52.388 1.00 89.56 106 PRO A C 1
ATOM 783 O O . PRO A 1 106 ? -52.447 -3.992 52.004 1.00 89.56 106 PRO A O 1
ATOM 786 N N . GLU A 1 107 ? -50.933 -4.821 53.432 1.00 87.69 107 GLU A N 1
ATOM 787 C CA . GLU A 1 107 ? -51.876 -5.459 54.352 1.00 87.69 107 GLU A CA 1
ATOM 788 C C . GLU A 1 107 ? -51.763 -4.781 55.726 1.00 87.69 107 GLU A C 1
ATOM 790 O O . GLU A 1 107 ? -50.982 -5.164 56.595 1.00 87.69 107 GLU A O 1
ATOM 795 N N . GLY A 1 108 ? -52.529 -3.702 55.918 1.00 85.94 108 GLY A N 1
ATOM 796 C CA . GLY A 1 108 ? -52.446 -2.880 57.127 1.00 85.94 108 GLY A CA 1
ATOM 797 C C . GLY A 1 108 ? -51.167 -2.041 57.152 1.00 85.94 108 GLY A C 1
ATOM 798 O O . GLY A 1 108 ? -51.074 -1.067 56.415 1.00 85.94 108 GLY A O 1
ATOM 799 N N . MET A 1 109 ? -50.210 -2.411 58.007 1.00 86.94 109 MET A N 1
ATOM 800 C CA . MET A 1 109 ? -48.890 -1.765 58.134 1.00 86.94 109 MET A CA 1
ATOM 801 C C . MET A 1 109 ? -47.742 -2.676 57.670 1.00 86.94 109 MET A C 1
ATOM 803 O O . MET A 1 109 ? -46.576 -2.333 57.851 1.00 86.94 109 MET A O 1
ATOM 807 N N . GLU A 1 110 ? -48.061 -3.820 57.064 1.00 90.06 110 GLU A N 1
ATOM 808 C CA . GLU A 1 110 ? -47.090 -4.778 56.532 1.00 90.06 110 GLU A CA 1
ATOM 809 C C . GLU A 1 110 ? -47.181 -4.835 55.002 1.00 90.06 110 GLU A C 1
ATOM 811 O O . GLU A 1 110 ? -48.269 -4.801 54.422 1.00 90.06 110 GLU A O 1
ATOM 816 N N . ALA A 1 111 ? -46.034 -4.921 54.336 1.00 89.69 111 ALA A N 1
ATOM 817 C CA . ALA A 1 111 ? -45.934 -5.087 52.894 1.00 89.69 111 ALA A CA 1
ATOM 818 C C . ALA A 1 111 ? -45.806 -6.574 52.545 1.00 89.69 111 ALA A C 1
ATOM 820 O O . ALA A 1 111 ? -44.876 -7.262 52.972 1.00 89.69 111 ALA A O 1
ATOM 821 N N . THR A 1 112 ? -46.730 -7.063 51.721 1.00 88.31 112 THR A N 1
ATOM 822 C CA . THR A 1 112 ? -46.759 -8.448 51.241 1.00 88.31 112 THR A CA 1
ATOM 823 C C . THR A 1 112 ? -46.556 -8.498 49.726 1.00 88.31 112 THR A C 1
ATOM 825 O O . THR A 1 112 ? -46.762 -7.508 49.022 1.00 88.31 112 THR A O 1
ATOM 828 N N . GLN A 1 113 ? -46.122 -9.653 49.208 1.00 86.88 113 GLN A N 1
ATOM 829 C CA . GLN A 1 113 ? -45.892 -9.875 47.772 1.00 86.88 113 GLN A CA 1
ATOM 830 C C . GLN A 1 113 ? -44.966 -8.828 47.115 1.00 86.88 113 GLN A C 1
ATOM 832 O O . GLN A 1 113 ? -45.300 -8.242 46.081 1.00 86.88 113 GLN A O 1
ATOM 837 N N . ILE A 1 114 ? -43.809 -8.585 47.731 1.00 89.00 114 ILE A N 1
ATOM 838 C CA . ILE A 1 114 ? -42.875 -7.529 47.330 1.00 89.00 114 ILE A CA 1
ATOM 839 C C . ILE A 1 114 ? -42.094 -7.972 46.091 1.00 89.00 114 ILE A C 1
ATOM 841 O O . ILE A 1 114 ? -41.385 -8.976 46.123 1.00 89.00 114 ILE A O 1
ATOM 845 N N . MET A 1 115 ? -42.185 -7.195 45.016 1.00 89.12 115 MET A N 1
ATOM 846 C CA . MET A 1 115 ? -41.451 -7.388 43.767 1.00 89.12 115 MET A CA 1
ATOM 847 C C . MET A 1 115 ? -40.375 -6.309 43.625 1.00 89.12 115 MET A C 1
ATOM 849 O O . MET A 1 115 ? -40.687 -5.119 43.672 1.00 89.12 115 MET A O 1
ATOM 853 N N . LEU A 1 116 ? -39.113 -6.698 43.422 1.00 87.94 116 LEU A N 1
ATOM 854 C CA . LEU A 1 116 ? -38.026 -5.744 43.173 1.00 87.94 116 LEU A CA 1
ATOM 855 C C . LEU A 1 116 ? -38.108 -5.219 41.736 1.00 87.94 116 LEU A C 1
ATOM 857 O O . LEU A 1 116 ? -38.105 -6.003 40.786 1.00 87.94 116 LEU A O 1
ATOM 861 N N . LEU A 1 117 ? -38.128 -3.894 41.562 1.00 82.44 117 LEU A N 1
ATOM 862 C CA . LEU A 1 117 ? -38.002 -3.277 40.243 1.00 82.44 117 LEU A CA 1
ATOM 863 C C . LEU A 1 117 ? -36.529 -2.961 39.952 1.00 82.44 117 LEU A C 1
ATOM 865 O O . LEU A 1 117 ? -35.854 -2.360 40.792 1.00 82.44 117 LEU A O 1
ATOM 869 N N . PRO A 1 118 ? -36.021 -3.293 38.750 1.00 64.94 118 PRO A N 1
ATOM 870 C CA . PRO A 1 118 ? -34.700 -2.852 38.326 1.00 64.94 118 PRO A CA 1
ATOM 871 C C . PRO A 1 118 ? -34.674 -1.321 38.307 1.00 64.94 118 PRO A C 1
ATOM 873 O O . PRO A 1 118 ? -35.490 -0.675 37.645 1.00 64.94 118 PRO A O 1
ATOM 876 N N . SER A 1 119 ? -33.758 -0.727 39.071 1.00 60.34 119 SER A N 1
ATOM 877 C CA . SER A 1 119 ? -33.645 0.724 39.162 1.00 60.34 119 SER A CA 1
ATOM 878 C C . SER A 1 119 ? -33.322 1.318 37.787 1.00 60.34 119 SER A C 1
ATOM 880 O O . SER A 1 119 ? -32.545 0.763 37.005 1.00 60.34 119 SER A O 1
ATOM 882 N N . ALA A 1 120 ? -33.890 2.487 37.480 1.00 56.72 120 ALA A N 1
ATOM 883 C CA . ALA A 1 120 ? -33.583 3.214 36.246 1.00 56.72 120 ALA A CA 1
ATOM 884 C C . ALA A 1 120 ? -32.077 3.527 36.116 1.00 56.72 120 ALA A C 1
ATOM 886 O O . ALA A 1 120 ? -31.563 3.637 35.007 1.00 56.72 120 ALA A O 1
ATOM 887 N N . THR A 1 121 ? -31.354 3.596 37.238 1.00 56.41 121 THR A N 1
ATOM 888 C CA . THR A 1 121 ? -29.891 3.708 37.292 1.00 56.41 121 THR A CA 1
ATOM 889 C C . THR A 1 121 ? -29.179 2.423 36.868 1.00 56.41 121 THR A C 1
ATOM 891 O O . THR A 1 121 ? -28.180 2.512 36.163 1.00 56.41 121 THR A O 1
ATOM 894 N N . ALA A 1 122 ? -29.699 1.237 37.198 1.00 55.22 122 ALA A N 1
ATOM 895 C CA . ALA A 1 122 ? -29.171 -0.037 36.703 1.00 55.22 122 ALA A CA 1
ATOM 896 C C . ALA A 1 122 ? -29.474 -0.246 35.208 1.00 55.22 122 ALA A C 1
ATOM 898 O O . ALA A 1 122 ? -28.616 -0.724 34.468 1.00 55.22 122 ALA A O 1
ATOM 899 N N . ALA A 1 123 ? -30.650 0.181 34.735 1.00 54.28 123 ALA A N 1
ATOM 900 C CA . ALA A 1 123 ? -30.989 0.165 33.310 1.00 54.28 123 ALA A CA 1
ATOM 901 C C . ALA A 1 123 ? -30.139 1.164 32.500 1.00 54.28 123 ALA A C 1
ATOM 903 O O . ALA A 1 123 ? -29.680 0.837 31.406 1.00 54.28 123 ALA A O 1
ATOM 904 N N . ALA A 1 124 ? -29.868 2.352 33.051 1.00 58.00 124 ALA A N 1
ATOM 905 C CA . ALA A 1 124 ? -28.954 3.329 32.462 1.00 58.00 124 ALA A CA 1
ATOM 906 C C . ALA A 1 124 ? -27.498 2.841 32.485 1.00 58.00 124 ALA A C 1
ATOM 908 O O . ALA A 1 124 ? -26.812 2.975 31.479 1.00 58.00 124 ALA A O 1
ATOM 909 N N . ALA A 1 125 ? -27.051 2.195 33.567 1.00 57.28 125 ALA A N 1
ATOM 910 C CA . ALA A 1 125 ? -25.721 1.595 33.664 1.00 57.28 125 ALA A CA 1
ATOM 911 C C . ALA A 1 125 ? -25.542 0.421 32.691 1.00 57.28 125 ALA A C 1
ATOM 913 O O . ALA A 1 125 ? -24.495 0.314 32.060 1.00 57.28 125 ALA A O 1
ATOM 914 N N . PHE A 1 126 ? -26.567 -0.416 32.494 1.00 59.00 126 PHE A N 1
ATOM 915 C CA . PHE A 1 126 ? -26.562 -1.442 31.451 1.00 59.00 126 PHE A CA 1
ATOM 916 C C . PHE A 1 126 ? -26.594 -0.817 30.052 1.00 59.00 126 PHE A C 1
ATOM 918 O O . PHE A 1 126 ? -25.870 -1.264 29.175 1.00 59.00 126 PHE A O 1
ATOM 925 N N . GLY A 1 127 ? -27.357 0.260 29.845 1.00 61.72 127 GLY A N 1
ATOM 926 C CA . GLY A 1 127 ? -27.369 1.022 28.593 1.00 61.72 127 GLY A CA 1
ATOM 927 C C . GLY A 1 127 ? -26.034 1.712 28.288 1.00 61.72 127 GLY A C 1
ATOM 928 O O . GLY A 1 127 ? -25.613 1.747 27.136 1.00 61.72 127 GLY A O 1
ATOM 929 N N . GLN A 1 128 ? -25.323 2.197 29.307 1.00 60.91 128 GLN A N 1
ATOM 930 C CA . GLN A 1 128 ? -23.979 2.766 29.196 1.00 60.91 128 GLN A CA 1
ATOM 931 C C . GLN A 1 128 ? -22.902 1.688 29.062 1.00 60.91 128 GLN A C 1
ATOM 933 O O . GLN A 1 128 ? -21.954 1.905 28.320 1.00 60.91 128 GLN A O 1
ATOM 938 N N . ALA A 1 129 ? -23.057 0.514 29.676 1.00 55.25 129 ALA A N 1
ATOM 939 C CA . ALA A 1 129 ? -22.170 -0.633 29.478 1.00 55.25 129 ALA A CA 1
ATOM 940 C C . ALA A 1 129 ? -22.370 -1.280 28.097 1.00 55.25 129 ALA A C 1
ATOM 942 O O . ALA A 1 129 ? -21.399 -1.624 27.433 1.00 55.25 129 ALA A O 1
ATOM 943 N N . ALA A 1 130 ? -23.612 -1.376 27.618 1.00 53.97 130 ALA A N 1
ATOM 944 C CA . ALA A 1 130 ? -23.951 -1.828 26.272 1.00 53.97 130 ALA A CA 1
ATOM 945 C C . ALA A 1 130 ? -23.556 -0.785 25.218 1.00 53.97 130 ALA A C 1
ATOM 947 O O . ALA A 1 130 ? -23.053 -1.147 24.161 1.00 53.97 130 ALA A O 1
ATOM 948 N N . GLY A 1 131 ? -23.704 0.508 25.520 1.00 52.44 131 GLY A N 1
ATOM 949 C CA . GLY A 1 131 ? -23.215 1.615 24.699 1.00 52.44 131 GLY A CA 1
ATOM 950 C C . GLY A 1 131 ? -21.686 1.685 24.654 1.00 52.44 131 GLY A C 1
ATOM 951 O O . GLY A 1 131 ? -21.122 1.915 23.588 1.00 52.44 131 GLY A O 1
ATOM 952 N N . ALA A 1 132 ? -21.000 1.404 25.764 1.00 52.22 132 ALA A N 1
ATOM 953 C CA . ALA A 1 132 ? -19.546 1.275 25.827 1.00 52.22 132 ALA A CA 1
ATOM 954 C C . ALA A 1 132 ? -19.053 0.007 25.115 1.00 52.22 132 ALA A C 1
ATOM 956 O O . ALA A 1 132 ? -18.053 0.075 24.415 1.00 52.22 132 ALA A O 1
ATOM 957 N N . ALA A 1 133 ? -19.773 -1.117 25.190 1.00 46.69 133 ALA A N 1
ATOM 958 C CA . ALA A 1 133 ? -19.474 -2.333 24.427 1.00 46.69 133 ALA A CA 1
ATOM 959 C C . ALA A 1 133 ? -19.750 -2.167 22.916 1.00 46.69 133 ALA A C 1
ATOM 961 O O . ALA A 1 133 ? -19.001 -2.678 22.082 1.00 46.69 133 ALA A O 1
ATOM 962 N N . ALA A 1 134 ? -20.779 -1.398 22.546 1.00 45.31 134 ALA A N 1
ATOM 963 C CA . ALA A 1 134 ? -21.068 -1.002 21.166 1.00 45.31 134 ALA A CA 1
ATOM 964 C C . ALA A 1 134 ? -20.038 0.011 20.623 1.00 45.31 134 ALA A C 1
ATOM 966 O O . ALA A 1 134 ? -19.707 -0.003 19.441 1.00 45.31 134 ALA A O 1
ATOM 967 N N . SER A 1 135 ? -19.482 0.859 21.494 1.00 43.44 135 SER A N 1
ATOM 968 C CA . SER A 1 135 ? -18.396 1.791 21.152 1.00 43.44 135 SER A CA 1
ATOM 969 C C . SER A 1 135 ? -17.030 1.090 21.106 1.00 43.44 135 SER A C 1
ATOM 971 O O . SER A 1 135 ? -16.212 1.404 20.250 1.00 43.44 135 SER A O 1
ATOM 973 N N . ALA A 1 136 ? -16.816 0.072 21.947 1.00 45.06 136 ALA A N 1
ATOM 974 C CA . ALA A 1 136 ? -15.631 -0.787 21.942 1.00 45.06 136 ALA A CA 1
ATOM 975 C C . ALA A 1 136 ? -15.611 -1.757 20.751 1.00 45.06 136 ALA A C 1
ATOM 977 O O . ALA A 1 136 ? -14.546 -2.159 20.300 1.00 45.06 136 ALA A O 1
ATOM 978 N N . SER A 1 137 ? -16.769 -2.097 20.177 1.00 44.38 137 SER A N 1
ATOM 979 C CA . SER A 1 137 ? -16.840 -2.857 18.918 1.00 44.38 137 SER A CA 1
ATOM 980 C C .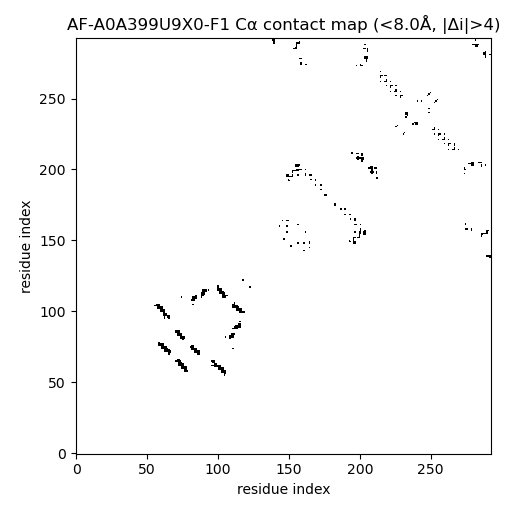 SER A 1 137 ? -16.565 -2.003 17.672 1.00 44.38 137 SER A C 1
ATOM 982 O O . SER A 1 137 ? -16.375 -2.557 16.589 1.00 44.38 137 SER A O 1
ATOM 984 N N . ALA A 1 138 ? -16.452 -0.677 17.819 1.00 45.38 138 ALA A N 1
ATOM 985 C CA . ALA A 1 138 ? -15.877 0.212 16.807 1.00 45.38 138 ALA A CA 1
ATOM 986 C C . ALA A 1 138 ? -14.357 0.420 16.987 1.00 45.38 138 ALA A C 1
ATOM 988 O O . ALA A 1 138 ? -13.707 1.019 16.125 1.00 45.38 138 ALA A O 1
ATOM 989 N N . GLU A 1 139 ? -13.777 -0.085 18.078 1.00 45.03 139 GLU A N 1
ATOM 990 C CA . GLU A 1 139 ? -12.386 0.125 18.449 1.00 45.03 139 GLU A CA 1
ATOM 991 C C . GLU A 1 139 ? -11.558 -1.141 18.182 1.00 45.03 139 GLU A C 1
ATOM 993 O O . GLU A 1 139 ? -11.714 -2.180 18.812 1.00 45.03 139 GLU A O 1
ATOM 998 N N . SER A 1 140 ? -10.615 -1.022 17.245 1.00 46.09 140 SER A N 1
ATOM 999 C CA . SER A 1 140 ? -9.500 -1.957 17.034 1.00 46.09 140 SER A CA 1
ATOM 1000 C C . SER A 1 140 ? -9.853 -3.335 16.460 1.00 46.09 140 SER A C 1
ATOM 1002 O O . SER A 1 140 ? -9.930 -4.341 17.165 1.00 46.09 140 SER A O 1
ATOM 1004 N N . GLY A 1 141 ? -9.895 -3.425 15.127 1.00 48.84 141 GLY A N 1
ATOM 1005 C CA . GLY A 1 141 ? -9.704 -4.692 14.421 1.00 48.84 141 GLY A CA 1
ATOM 1006 C C . GLY A 1 141 ? -8.402 -5.373 14.870 1.00 48.84 141 GLY A C 1
ATOM 1007 O O . GLY A 1 141 ? -7.306 -4.982 14.478 1.00 48.84 141 GLY A O 1
ATOM 1008 N N . SER A 1 142 ? -8.531 -6.394 15.719 1.00 62.91 142 SER A N 1
ATOM 1009 C CA . SER A 1 142 ? -7.441 -7.273 16.16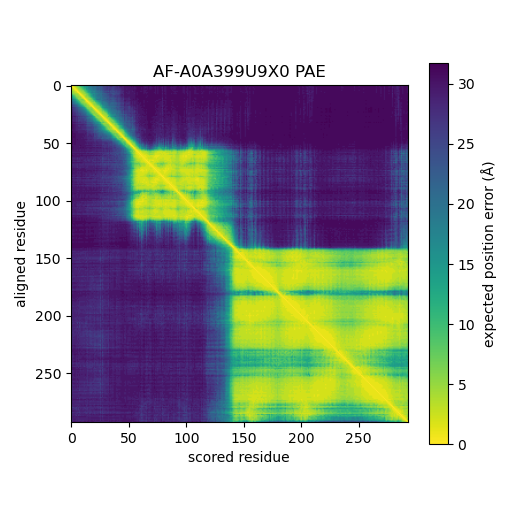8 1.00 62.91 142 SER A CA 1
ATOM 1010 C C . SER A 1 142 ? -6.790 -8.034 14.993 1.00 62.91 142 SER A C 1
ATOM 1012 O O . SER A 1 142 ? -5.609 -8.390 15.044 1.00 62.91 142 SER A O 1
ATOM 1014 N N . GLY A 1 143 ? -7.528 -8.206 13.889 1.00 69.94 143 GLY A N 1
ATOM 1015 C CA . GLY A 1 143 ? -7.066 -8.837 12.652 1.00 69.94 143 GLY A CA 1
ATOM 1016 C C . GLY A 1 143 ? -6.558 -7.849 11.596 1.00 69.94 143 GLY A C 1
ATOM 1017 O O . GLY A 1 143 ? -7.087 -6.752 11.437 1.00 69.94 143 GLY A O 1
ATOM 1018 N N . TYR A 1 144 ? -5.542 -8.271 10.839 1.00 86.56 144 TYR A N 1
ATOM 1019 C CA . TYR A 1 144 ? -5.058 -7.563 9.653 1.00 86.56 144 TYR A CA 1
ATOM 1020 C C . TYR A 1 144 ? -6.098 -7.646 8.523 1.00 86.56 144 TYR A C 1
ATOM 1022 O O . TYR A 1 144 ? -6.282 -8.699 7.910 1.00 86.56 144 TYR A O 1
ATOM 1030 N N . ASP A 1 145 ? -6.781 -6.537 8.241 1.00 88.56 145 ASP A N 1
ATOM 1031 C CA . ASP A 1 145 ? -7.743 -6.447 7.141 1.00 88.56 145 ASP A CA 1
ATOM 1032 C C . ASP A 1 145 ? -7.041 -6.123 5.811 1.00 88.56 145 ASP A C 1
ATOM 1034 O O . ASP A 1 145 ? -6.817 -4.971 5.436 1.00 88.56 145 ASP A O 1
ATOM 1038 N N . ILE A 1 146 ? -6.713 -7.186 5.076 1.00 89.00 146 ILE A N 1
ATOM 1039 C CA . ILE A 1 146 ? -6.066 -7.156 3.757 1.00 89.00 146 ILE A CA 1
ATOM 1040 C C . ILE A 1 146 ? -6.842 -6.291 2.751 1.00 89.00 146 ILE A C 1
ATOM 1042 O O . ILE A 1 146 ? -6.238 -5.591 1.934 1.00 89.00 146 ILE A O 1
ATOM 1046 N N . LYS A 1 147 ? -8.181 -6.323 2.781 1.00 91.12 147 LYS A N 1
ATOM 1047 C CA . LYS A 1 147 ? -8.998 -5.627 1.776 1.00 91.12 147 LYS A CA 1
ATOM 1048 C C . LYS A 1 147 ? -8.872 -4.125 1.946 1.00 91.12 147 LYS A C 1
ATOM 1050 O O . LYS A 1 147 ? -8.582 -3.419 0.979 1.00 91.12 147 LYS A O 1
ATOM 1055 N N . THR A 1 148 ? -9.036 -3.632 3.170 1.00 87.75 148 THR A N 1
ATOM 1056 C CA . THR A 1 148 ? -8.833 -2.208 3.436 1.00 87.75 148 THR A CA 1
ATOM 1057 C C . THR A 1 148 ? -7.365 -1.827 3.307 1.00 87.75 148 THR A C 1
ATOM 1059 O O . THR A 1 148 ? -7.097 -0.728 2.823 1.00 87.75 148 THR A O 1
ATOM 1062 N N . ALA A 1 149 ? -6.415 -2.717 3.629 1.00 89.19 149 ALA A N 1
ATOM 1063 C CA . ALA A 1 149 ? -4.975 -2.510 3.443 1.00 89.19 149 ALA A CA 1
ATOM 1064 C C . ALA A 1 149 ? -4.572 -2.239 1.979 1.00 89.19 149 ALA A C 1
ATOM 1066 O O . ALA A 1 149 ? -3.750 -1.352 1.744 1.00 89.19 149 ALA A O 1
ATOM 1067 N N . PHE A 1 150 ? -5.189 -2.894 0.998 1.00 91.50 150 PHE A N 1
ATOM 1068 C CA . PHE A 1 150 ? -4.808 -2.730 -0.411 1.00 91.50 150 PHE A CA 1
ATOM 1069 C C . PHE A 1 150 ? -5.756 -1.849 -1.231 1.00 91.50 150 PHE A C 1
ATOM 1071 O O . PHE A 1 150 ? -5.292 -1.099 -2.086 1.00 91.50 150 PHE A O 1
ATOM 1078 N N . PHE A 1 151 ? -7.061 -1.873 -0.955 1.00 91.94 151 PHE A N 1
ATOM 1079 C CA . PHE A 1 151 ? -8.067 -1.227 -1.812 1.00 91.94 151 PHE A CA 1
ATOM 1080 C C . PHE A 1 151 ? -8.667 0.061 -1.229 1.00 91.94 151 PHE A C 1
ATOM 1082 O O . PHE A 1 151 ? -9.520 0.683 -1.857 1.00 91.94 151 PHE A O 1
ATOM 1089 N N . SER A 1 152 ? -8.216 0.499 -0.048 1.00 89.62 152 SER A N 1
ATOM 1090 C CA . SER A 1 152 ? -8.612 1.781 0.548 1.00 89.62 152 SER A CA 1
ATOM 1091 C C . SER A 1 152 ? -7.407 2.680 0.822 1.00 89.62 152 SER A C 1
ATOM 1093 O O . SER A 1 152 ? -6.414 2.249 1.407 1.00 89.62 152 SER A O 1
ATOM 1095 N N . PHE A 1 153 ? -7.534 3.961 0.463 1.00 88.75 153 PHE A N 1
ATOM 1096 C CA . PHE A 1 153 ? -6.575 5.031 0.782 1.00 88.75 153 PHE A CA 1
ATOM 1097 C C . PHE A 1 153 ? -6.911 5.774 2.084 1.00 88.75 153 PHE A C 1
ATOM 1099 O O . PHE A 1 153 ? -6.180 6.673 2.502 1.00 88.75 153 PHE A O 1
ATOM 1106 N N . LYS A 1 154 ? -8.044 5.444 2.713 1.00 87.44 154 LYS A N 1
ATOM 1107 C CA . LYS A 1 154 ? -8.497 6.088 3.947 1.00 87.44 154 LYS A CA 1
ATOM 1108 C C . LYS A 1 154 ? -7.957 5.352 5.171 1.00 87.44 154 LYS A C 1
ATOM 1110 O O . LYS A 1 154 ? -7.797 4.134 5.147 1.00 87.44 154 LYS A O 1
ATOM 1115 N N . GLY A 1 155 ? -7.738 6.104 6.246 1.00 87.94 155 GLY A N 1
ATOM 1116 C CA . GLY A 1 155 ? -7.302 5.572 7.531 1.00 87.94 155 GLY A CA 1
ATOM 1117 C C . GLY A 1 155 ? -5.788 5.580 7.730 1.00 87.94 155 GLY A C 1
ATOM 1118 O O . GLY A 1 155 ? -5.027 6.193 6.973 1.00 87.94 155 GLY A O 1
ATOM 1119 N N . ARG A 1 156 ? -5.377 4.887 8.791 1.00 90.38 156 ARG A N 1
ATOM 1120 C CA . ARG A 1 156 ? -3.998 4.756 9.265 1.00 90.38 156 ARG A CA 1
ATOM 1121 C C . ARG A 1 156 ? -3.608 3.285 9.290 1.00 90.38 156 ARG A C 1
ATOM 1123 O O . ARG A 1 156 ? -4.450 2.431 9.552 1.00 90.38 156 ARG A O 1
ATOM 1130 N N . LEU A 1 157 ? -2.338 2.994 9.023 1.00 90.62 157 LEU A N 1
ATOM 1131 C CA . LEU A 1 157 ? -1.821 1.626 8.997 1.00 90.62 157 LEU A CA 1
ATOM 1132 C C . LEU A 1 157 ? -0.761 1.437 10.086 1.00 90.62 157 LEU A C 1
ATOM 1134 O O . LEU A 1 157 ? 0.223 2.179 10.131 1.00 90.62 157 LEU A O 1
ATOM 1138 N N . ARG A 1 158 ? -0.945 0.422 10.942 1.00 88.88 158 ARG A N 1
ATOM 1139 C CA . ARG A 1 158 ? 0.056 0.018 11.943 1.00 88.88 158 ARG A CA 1
ATOM 1140 C C . ARG A 1 158 ? 1.351 -0.420 11.259 1.00 88.88 158 ARG A C 1
ATOM 1142 O O . ARG A 1 158 ? 1.345 -0.958 10.154 1.00 88.88 158 ARG A O 1
ATOM 1149 N N . ARG A 1 159 ? 2.470 -0.287 11.979 1.00 90.44 159 ARG A N 1
ATOM 1150 C CA . ARG A 1 159 ? 3.800 -0.724 11.515 1.00 90.44 159 ARG A CA 1
ATOM 1151 C C . ARG A 1 159 ? 3.832 -2.206 11.111 1.00 90.44 159 ARG A C 1
ATOM 1153 O O . ARG A 1 159 ? 4.384 -2.527 10.068 1.00 90.44 159 ARG A O 1
ATOM 1160 N N . ARG A 1 160 ? 3.242 -3.095 11.920 1.00 90.62 160 ARG A N 1
ATOM 1161 C CA . ARG A 1 160 ? 3.122 -4.535 11.615 1.00 90.62 160 ARG A CA 1
ATOM 1162 C C . ARG A 1 160 ? 2.451 -4.759 10.260 1.00 90.62 160 ARG A C 1
ATOM 1164 O O . ARG A 1 160 ? 3.005 -5.417 9.388 1.00 90.62 160 ARG A O 1
ATOM 1171 N N . ASP A 1 161 ? 1.270 -4.176 10.103 1.00 92.06 161 ASP A N 1
ATOM 1172 C CA . ASP A 1 161 ? 0.394 -4.397 8.955 1.00 92.06 161 ASP A CA 1
ATOM 1173 C C . ASP A 1 161 ? 1.003 -3.805 7.674 1.00 92.06 161 ASP A C 1
ATOM 1175 O O . ASP A 1 161 ? 0.868 -4.379 6.595 1.00 92.06 161 ASP A O 1
ATOM 1179 N N . PHE A 1 162 ? 1.759 -2.708 7.804 1.00 93.69 162 PHE A N 1
ATOM 1180 C CA . PHE A 1 162 ? 2.594 -2.159 6.737 1.00 93.69 162 PHE A CA 1
ATOM 1181 C C . PHE A 1 162 ? 3.630 -3.169 6.230 1.00 93.69 162 PHE A C 1
ATOM 1183 O O . PHE A 1 162 ? 3.694 -3.406 5.027 1.00 93.69 162 PHE A O 1
ATOM 1190 N N . TRP A 1 163 ? 4.410 -3.793 7.120 1.00 94.06 163 TRP A N 1
ATOM 1191 C CA . TRP A 1 163 ? 5.434 -4.764 6.715 1.00 94.06 163 TRP A CA 1
ATOM 1192 C C . TRP A 1 163 ? 4.837 -6.030 6.105 1.00 94.06 163 TRP A C 1
ATOM 1194 O O . TRP A 1 163 ? 5.378 -6.540 5.129 1.00 94.06 163 TRP A O 1
ATOM 1204 N N . ILE A 1 164 ? 3.695 -6.495 6.622 1.00 93.06 164 ILE A N 1
ATOM 1205 C CA . ILE A 1 164 ? 2.956 -7.613 6.019 1.00 93.06 164 ILE A CA 1
ATOM 1206 C C . ILE A 1 164 ? 2.495 -7.234 4.606 1.00 93.06 164 ILE A C 1
ATOM 1208 O O . ILE A 1 164 ? 2.725 -7.987 3.663 1.00 93.06 164 ILE A O 1
ATOM 1212 N N . SER A 1 165 ? 1.896 -6.049 4.441 1.00 94.75 165 SER A N 1
ATOM 1213 C CA . SER A 1 165 ? 1.453 -5.553 3.133 1.00 94.75 165 SER A CA 1
ATOM 1214 C C . SER A 1 165 ? 2.616 -5.456 2.143 1.00 94.75 165 SER A C 1
ATOM 1216 O O . SER A 1 165 ? 2.509 -5.916 1.009 1.00 94.75 165 SER A O 1
ATOM 1218 N N . TRP A 1 166 ? 3.736 -4.879 2.584 1.00 93.75 166 TRP A N 1
ATOM 1219 C CA . TRP A 1 166 ? 4.942 -4.705 1.780 1.00 93.75 166 TRP A CA 1
ATOM 1220 C C . TRP A 1 166 ? 5.538 -6.054 1.358 1.00 93.75 166 TRP A C 1
ATOM 1222 O O . TRP A 1 166 ? 5.833 -6.245 0.183 1.00 93.75 166 TRP A O 1
ATOM 1232 N N . ALA A 1 167 ? 5.632 -7.021 2.278 1.00 94.12 167 ALA A N 1
ATOM 1233 C CA . ALA A 1 167 ? 6.136 -8.361 1.982 1.00 94.12 167 ALA A CA 1
ATOM 1234 C C . ALA A 1 167 ? 5.243 -9.112 0.981 1.00 94.12 167 ALA A C 1
ATOM 1236 O O . ALA A 1 167 ? 5.758 -9.727 0.050 1.00 94.12 167 ALA A O 1
ATOM 1237 N N . ILE A 1 168 ? 3.914 -9.022 1.124 1.00 94.31 168 ILE A N 1
ATOM 1238 C CA . ILE A 1 168 ? 2.967 -9.606 0.160 1.00 94.31 168 ILE A CA 1
ATOM 1239 C C . ILE A 1 168 ? 3.201 -9.013 -1.230 1.00 94.31 168 ILE A C 1
ATOM 1241 O O . ILE A 1 168 ? 3.362 -9.758 -2.194 1.00 94.31 168 ILE A O 1
ATOM 1245 N N . LEU A 1 169 ? 3.253 -7.684 -1.346 1.00 93.88 169 LEU A N 1
ATOM 1246 C CA . LEU A 1 169 ? 3.439 -7.032 -2.642 1.00 93.88 169 LEU A CA 1
ATOM 1247 C C . LEU A 1 169 ? 4.815 -7.325 -3.252 1.00 93.88 169 LEU A C 1
ATOM 1249 O O . LEU A 1 169 ? 4.910 -7.479 -4.468 1.00 93.88 169 LEU A O 1
ATOM 1253 N N . PHE A 1 170 ? 5.855 -7.453 -2.426 1.00 91.81 170 PHE A N 1
ATOM 1254 C CA . PHE A 1 170 ? 7.187 -7.860 -2.864 1.00 91.81 170 PHE A CA 1
ATOM 1255 C C . PHE A 1 170 ? 7.186 -9.283 -3.436 1.00 91.81 170 PHE A C 1
ATOM 1257 O O . PHE A 1 170 ? 7.666 -9.491 -4.547 1.00 91.81 170 PHE A O 1
ATOM 1264 N N . VAL A 1 171 ? 6.599 -10.253 -2.725 1.00 93.31 171 VAL A N 1
ATOM 1265 C CA . VAL A 1 171 ? 6.517 -11.650 -3.185 1.00 93.31 171 VAL A CA 1
ATOM 1266 C C . VAL A 1 171 ? 5.676 -11.763 -4.455 1.00 93.31 171 VAL A C 1
ATOM 1268 O O . VAL A 1 171 ? 6.092 -12.427 -5.401 1.00 93.31 171 VAL A O 1
ATOM 1271 N N . VAL A 1 172 ? 4.526 -11.085 -4.519 1.00 91.88 172 VAL A N 1
ATOM 1272 C CA . VAL A 1 172 ? 3.701 -11.065 -5.736 1.00 91.88 172 VAL A CA 1
ATOM 1273 C C . VAL A 1 172 ? 4.483 -10.445 -6.895 1.00 91.88 172 VAL A C 1
ATOM 1275 O O . VAL A 1 172 ? 4.520 -11.027 -7.975 1.00 91.88 172 VAL A O 1
ATOM 1278 N N . GLY A 1 173 ? 5.167 -9.319 -6.677 1.00 89.38 173 GLY A N 1
ATOM 1279 C CA . GLY A 1 173 ? 6.028 -8.703 -7.690 1.00 89.38 173 GLY A CA 1
ATOM 1280 C C . GLY A 1 173 ? 7.136 -9.639 -8.178 1.00 89.38 173 GLY A C 1
ATOM 1281 O O . GLY A 1 173 ? 7.351 -9.758 -9.381 1.00 89.38 173 GLY A O 1
ATOM 1282 N N . LEU A 1 174 ? 7.785 -10.363 -7.261 1.00 89.56 174 LEU A N 1
ATOM 1283 C CA . LEU A 1 174 ? 8.824 -11.339 -7.585 1.00 89.56 174 LEU A CA 1
ATOM 1284 C C . LEU A 1 174 ? 8.285 -12.481 -8.458 1.00 89.56 174 LEU A C 1
ATOM 1286 O O . LEU A 1 174 ? 8.914 -12.831 -9.452 1.00 89.56 174 LEU A O 1
ATOM 1290 N N . VAL A 1 175 ? 7.115 -13.030 -8.121 1.00 89.38 175 VAL A N 1
ATOM 1291 C CA . VAL A 1 175 ? 6.471 -14.106 -8.893 1.00 89.38 175 VAL A CA 1
ATOM 1292 C C . VAL A 1 175 ? 6.054 -13.621 -10.284 1.00 89.38 175 VAL A C 1
ATOM 1294 O O . VAL A 1 175 ? 6.222 -14.340 -11.268 1.00 89.38 175 VAL A O 1
ATOM 1297 N N . LEU A 1 176 ? 5.555 -12.389 -10.401 1.00 87.44 176 LEU A N 1
ATOM 1298 C CA . LEU A 1 176 ? 5.124 -11.836 -11.687 1.00 87.44 176 LEU A CA 1
ATOM 1299 C C . LEU A 1 176 ? 6.268 -11.596 -12.676 1.00 87.44 176 LEU A C 1
ATOM 1301 O O . LEU A 1 176 ? 6.019 -11.597 -13.882 1.00 87.44 176 LEU A O 1
ATOM 1305 N N . ASN A 1 177 ? 7.515 -11.474 -12.210 1.00 83.50 177 ASN A N 1
ATOM 1306 C CA . ASN A 1 177 ? 8.676 -11.393 -13.102 1.00 83.50 177 ASN A CA 1
ATOM 1307 C C . ASN A 1 177 ? 8.853 -12.652 -13.968 1.00 83.50 177 ASN A C 1
ATOM 1309 O O . ASN A 1 177 ? 9.435 -12.570 -15.047 1.00 83.50 177 ASN A O 1
ATOM 1313 N N . PHE A 1 178 ? 8.305 -13.799 -13.554 1.00 85.62 178 PHE A N 1
ATOM 1314 C CA . PHE A 1 178 ? 8.341 -15.038 -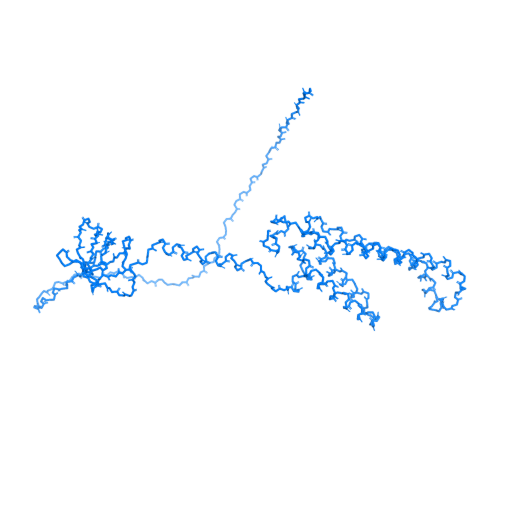14.336 1.00 85.62 178 PHE A CA 1
ATOM 1315 C C . PHE A 1 178 ? 7.243 -15.119 -15.411 1.00 85.62 178 PHE A C 1
ATOM 1317 O O . PHE A 1 178 ? 7.190 -16.094 -16.159 1.00 85.62 178 PHE A O 1
ATOM 1324 N N . VAL A 1 179 ? 6.373 -14.104 -15.528 1.00 84.81 179 VAL A N 1
ATOM 1325 C CA . VAL A 1 179 ? 5.270 -14.056 -16.505 1.00 84.81 179 VAL A CA 1
ATOM 1326 C C . VAL A 1 179 ? 5.360 -12.771 -17.353 1.00 84.81 179 VAL A C 1
ATOM 1328 O O . VAL A 1 179 ? 4.601 -11.820 -17.145 1.00 84.81 179 VAL A O 1
ATOM 1331 N N . PRO A 1 180 ? 6.258 -12.714 -18.359 1.00 72.12 180 PRO A N 1
ATOM 1332 C CA . PRO A 1 180 ? 6.607 -11.465 -19.050 1.00 72.12 180 PRO A CA 1
ATOM 1333 C C . PRO A 1 180 ? 5.453 -10.838 -19.844 1.00 72.12 180 PRO A C 1
ATOM 1335 O O . PRO A 1 180 ? 5.383 -9.623 -19.990 1.00 72.12 180 PRO A O 1
ATOM 1338 N N . LYS A 1 181 ? 4.518 -11.657 -20.347 1.00 73.88 181 LYS A N 1
ATOM 1339 C CA . LYS A 1 181 ? 3.464 -11.221 -21.283 1.00 73.88 181 LYS A CA 1
ATOM 1340 C C . LYS A 1 181 ? 2.373 -10.347 -20.645 1.00 73.88 181 LYS A C 1
ATOM 1342 O O . LYS A 1 181 ? 1.618 -9.711 -21.370 1.00 73.88 181 LYS A O 1
ATOM 1347 N N . VAL A 1 182 ? 2.280 -10.311 -19.312 1.00 71.25 182 VAL A N 1
ATOM 1348 C CA . VAL A 1 182 ? 1.244 -9.562 -18.564 1.00 71.25 182 VAL A CA 1
ATOM 1349 C C . VAL A 1 182 ? 1.866 -8.552 -17.585 1.00 71.25 182 VAL A C 1
ATOM 1351 O O . VAL A 1 182 ? 1.155 -7.841 -16.873 1.00 71.25 182 VAL A O 1
ATOM 1354 N N . SER A 1 183 ? 3.199 -8.465 -17.539 1.00 74.19 183 SER A N 1
ATOM 1355 C CA . SER A 1 183 ? 3.913 -7.824 -16.429 1.00 74.19 183 SER A CA 1
ATOM 1356 C C . SER A 1 183 ? 3.684 -6.315 -16.346 1.00 74.19 183 SER A C 1
ATOM 1358 O O . SER A 1 183 ? 3.638 -5.777 -15.245 1.00 74.19 183 SER A O 1
ATOM 1360 N N . PHE A 1 184 ? 3.476 -5.628 -17.476 1.00 80.12 184 PHE A N 1
ATOM 1361 C CA . PHE A 1 184 ? 3.361 -4.169 -17.476 1.00 80.12 184 PHE A CA 1
ATOM 1362 C C . PHE A 1 184 ? 2.081 -3.676 -16.787 1.00 80.12 184 PHE A C 1
ATOM 1364 O O . PHE A 1 184 ? 2.148 -2.928 -15.812 1.00 80.12 184 PHE A O 1
ATOM 1371 N N . ILE A 1 185 ? 0.908 -4.128 -17.248 1.00 84.94 185 ILE A N 1
ATOM 1372 C CA . ILE A 1 185 ? -0.388 -3.723 -16.672 1.00 84.94 185 ILE A CA 1
ATOM 1373 C C . ILE A 1 185 ? -0.469 -4.166 -15.210 1.00 84.94 185 ILE A C 1
ATOM 1375 O O . ILE A 1 185 ? -0.878 -3.400 -14.338 1.00 84.94 185 ILE A O 1
ATOM 1379 N N . LEU A 1 186 ? -0.039 -5.395 -14.927 1.00 86.25 186 LEU A N 1
ATOM 1380 C CA . LEU A 1 186 ? -0.085 -5.950 -13.582 1.00 86.25 186 LEU A CA 1
ATOM 1381 C C . LEU A 1 186 ? 0.920 -5.261 -12.641 1.00 86.25 186 LEU A C 1
ATOM 1383 O O . LEU A 1 186 ? 0.634 -5.077 -11.458 1.00 86.25 186 LEU A O 1
ATOM 1387 N N . GLY A 1 187 ? 2.044 -4.782 -13.179 1.00 85.88 187 GLY A N 1
ATOM 1388 C CA . GLY A 1 187 ? 2.998 -3.917 -12.490 1.00 85.88 187 GLY A CA 1
ATOM 1389 C C . GLY A 1 187 ? 2.392 -2.569 -12.095 1.00 85.88 187 GLY A C 1
ATOM 1390 O O . GLY A 1 187 ? 2.592 -2.125 -10.966 1.00 85.88 187 GLY A O 1
ATOM 1391 N N . LEU A 1 188 ? 1.577 -1.952 -12.959 1.00 88.69 188 LEU A N 1
ATOM 1392 C CA . LEU A 1 188 ? 0.842 -0.726 -12.613 1.00 88.69 188 LEU A CA 1
ATOM 1393 C C . LEU A 1 188 ? -0.192 -0.969 -11.508 1.00 88.69 188 LEU A C 1
ATOM 1395 O O . LEU A 1 188 ? -0.327 -0.150 -10.599 1.00 88.69 188 LEU A O 1
ATOM 1399 N N . VAL A 1 189 ? -0.888 -2.109 -11.538 1.00 91.88 189 VAL A N 1
ATOM 1400 C CA . VAL A 1 189 ? -1.806 -2.493 -10.455 1.00 91.88 189 VAL A CA 1
ATOM 1401 C C . VAL A 1 189 ? -1.039 -2.633 -9.138 1.00 91.88 189 VAL A C 1
ATOM 1403 O O . VAL A 1 189 ? -1.416 -2.010 -8.145 1.00 91.88 189 VAL A O 1
ATOM 1406 N N . LEU A 1 190 ? 0.075 -3.372 -9.125 1.00 91.62 190 LEU A N 1
ATOM 1407 C CA . LEU A 1 190 ? 0.924 -3.516 -7.938 1.00 91.62 190 LEU A CA 1
ATOM 1408 C C . LEU A 1 190 ? 1.488 -2.187 -7.433 1.00 91.62 190 LEU A C 1
ATOM 1410 O O . LEU A 1 190 ? 1.613 -1.999 -6.220 1.00 91.62 190 LEU A O 1
ATOM 1414 N N . MET A 1 191 ? 1.817 -1.266 -8.338 1.00 91.19 191 MET A N 1
ATOM 1415 C CA . MET A 1 191 ? 2.249 0.081 -7.981 1.00 91.19 191 MET A CA 1
ATOM 1416 C C . MET A 1 191 ? 1.138 0.813 -7.220 1.00 91.19 191 MET A C 1
ATOM 1418 O O . MET A 1 191 ? 1.387 1.353 -6.145 1.00 91.19 191 MET A O 1
ATOM 1422 N N . VAL A 1 192 ? -0.102 0.789 -7.718 1.00 93.19 192 VAL A N 1
ATOM 1423 C CA . VAL A 1 192 ? -1.248 1.412 -7.030 1.00 93.19 192 VAL A CA 1
ATOM 1424 C C . VAL A 1 192 ? -1.460 0.806 -5.641 1.00 93.19 192 VAL A C 1
ATOM 1426 O O . VAL A 1 192 ? -1.699 1.548 -4.687 1.00 93.19 192 VAL A O 1
ATOM 1429 N N . LEU A 1 193 ? -1.300 -0.513 -5.489 1.00 94.44 193 LEU A N 1
ATOM 1430 C CA . LEU A 1 193 ? -1.402 -1.168 -4.181 1.00 94.44 193 LEU A CA 1
ATOM 1431 C C . LEU A 1 193 ? -0.279 -0.734 -3.222 1.00 94.44 193 LEU A C 1
ATOM 1433 O O . LEU A 1 193 ? -0.546 -0.459 -2.051 1.00 94.44 193 LEU A O 1
ATOM 1437 N N . HIS A 1 194 ? 0.959 -0.594 -3.708 1.00 92.88 194 HIS A N 1
ATOM 1438 C CA . HIS A 1 194 ? 2.062 -0.039 -2.914 1.00 92.88 194 HIS A CA 1
ATOM 1439 C C . HIS A 1 194 ? 1.794 1.406 -2.486 1.00 92.88 194 HIS A C 1
ATOM 1441 O O . HIS A 1 194 ? 2.065 1.770 -1.338 1.00 92.88 194 HIS A O 1
ATOM 1447 N N . LEU A 1 195 ? 1.250 2.229 -3.388 1.00 94.38 195 LEU A N 1
ATOM 1448 C CA . LEU A 1 195 ? 0.852 3.596 -3.068 1.00 94.38 195 LEU A CA 1
ATOM 1449 C C . LEU A 1 195 ? -0.218 3.585 -1.970 1.00 94.38 195 LEU A C 1
ATOM 1451 O O . LEU A 1 195 ? -0.040 4.263 -0.964 1.00 94.38 195 LEU A O 1
ATOM 1455 N N . ALA A 1 196 ? -1.275 2.776 -2.089 1.00 94.50 196 ALA A N 1
ATOM 1456 C CA . ALA A 1 196 ? -2.336 2.697 -1.080 1.00 94.50 196 ALA A CA 1
ATOM 1457 C C . ALA A 1 196 ? -1.793 2.395 0.327 1.00 94.50 196 ALA A C 1
ATOM 1459 O O . ALA A 1 196 ? -2.129 3.087 1.295 1.00 94.50 196 ALA A O 1
ATOM 1460 N N . VAL A 1 197 ? -0.899 1.410 0.436 1.00 95.25 197 VAL A N 1
ATOM 1461 C CA . VAL A 1 197 ? -0.235 1.031 1.693 1.00 95.25 197 VAL A CA 1
ATOM 1462 C C . VAL A 1 197 ? 0.630 2.174 2.232 1.00 95.25 197 VAL A C 1
ATOM 1464 O O . VAL A 1 197 ? 0.517 2.544 3.405 1.00 95.25 197 VAL A O 1
ATOM 1467 N N . GLY A 1 198 ? 1.467 2.779 1.386 1.00 94.19 198 GLY A N 1
ATOM 1468 C CA . GLY A 1 198 ? 2.364 3.852 1.808 1.00 94.19 198 GLY A CA 1
ATOM 1469 C C . GLY A 1 198 ? 1.645 5.157 2.167 1.00 94.19 198 GLY A C 1
ATOM 1470 O O . GLY A 1 198 ? 2.028 5.799 3.143 1.00 94.19 198 GLY A O 1
ATOM 1471 N N . PHE A 1 199 ? 0.551 5.512 1.481 1.00 95.25 199 PHE A N 1
ATOM 1472 C CA . PHE A 1 199 ? -0.300 6.660 1.832 1.00 95.25 199 PHE A CA 1
ATOM 1473 C C . PHE A 1 199 ? -0.804 6.548 3.275 1.00 95.25 199 PHE A C 1
ATOM 1475 O O . PHE A 1 199 ? -0.646 7.480 4.064 1.00 95.25 199 PHE A O 1
ATOM 1482 N N . LYS A 1 200 ? -1.342 5.385 3.660 1.00 93.62 200 LYS A N 1
ATOM 1483 C CA . LYS A 1 200 ? -1.838 5.166 5.028 1.00 93.62 200 LYS A CA 1
ATOM 1484 C C . LYS A 1 200 ? -0.728 5.118 6.062 1.00 93.62 200 LYS A C 1
ATOM 1486 O O . LYS A 1 200 ? -0.941 5.529 7.203 1.00 93.62 200 LYS A O 1
ATOM 1491 N N . ARG A 1 201 ? 0.462 4.649 5.683 1.00 94.44 201 ARG A N 1
ATOM 1492 C CA . ARG A 1 201 ? 1.626 4.711 6.564 1.00 94.44 201 ARG A CA 1
ATOM 1493 C C . ARG A 1 201 ? 2.072 6.154 6.805 1.00 94.44 201 ARG A C 1
ATOM 1495 O O . ARG A 1 201 ? 2.353 6.517 7.941 1.00 94.44 201 ARG A O 1
ATOM 1502 N N . PHE A 1 202 ? 2.046 7.005 5.783 1.00 94.69 202 PHE A N 1
ATOM 1503 C CA . PHE A 1 202 ? 2.291 8.442 5.940 1.00 94.69 202 PHE A CA 1
ATOM 1504 C C . PHE A 1 202 ? 1.218 9.140 6.779 1.00 94.69 202 PHE A C 1
ATOM 1506 O O . PHE A 1 202 ? 1.548 9.978 7.620 1.00 94.69 202 PHE A O 1
ATOM 1513 N N . HIS A 1 203 ? -0.050 8.774 6.591 1.00 93.50 203 HIS A N 1
ATOM 1514 C CA . HIS A 1 203 ? -1.148 9.262 7.423 1.00 93.50 203 HIS A CA 1
ATOM 1515 C C . HIS A 1 203 ? -0.962 8.879 8.892 1.00 93.50 203 HIS A C 1
ATOM 1517 O O . HIS A 1 203 ? -1.241 9.684 9.778 1.00 93.50 203 HIS A O 1
ATOM 1523 N N . ASP A 1 204 ? -0.436 7.682 9.157 1.00 91.06 204 ASP A N 1
ATOM 1524 C CA . ASP A 1 204 ? -0.104 7.232 10.507 1.00 91.06 204 ASP A CA 1
ATOM 1525 C C 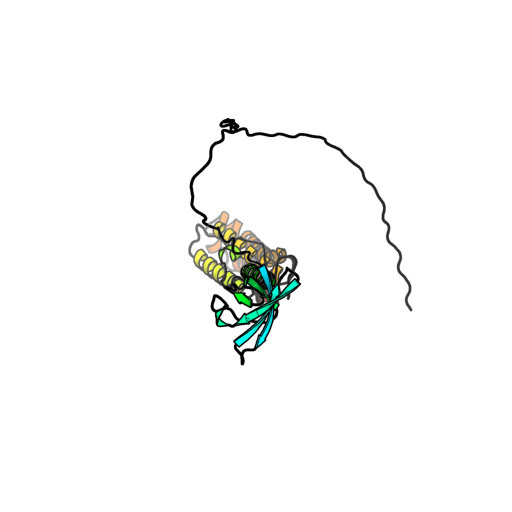. ASP A 1 204 ? 1.017 8.063 11.159 1.00 91.06 204 ASP A C 1
ATOM 1527 O O . ASP A 1 204 ? 1.031 8.250 12.370 1.00 91.06 204 ASP A O 1
ATOM 1531 N N . MET A 1 205 ? 1.912 8.641 10.354 1.00 90.94 205 MET A N 1
ATOM 1532 C CA . MET A 1 205 ? 2.955 9.577 10.796 1.00 90.94 205 MET A CA 1
ATOM 1533 C C . MET A 1 205 ? 2.487 11.046 10.850 1.00 90.94 205 MET A C 1
ATOM 1535 O O . MET A 1 205 ? 3.304 11.937 11.081 1.00 90.94 205 MET A O 1
ATOM 1539 N N . GLY A 1 206 ? 1.212 11.336 10.563 1.00 89.56 206 GLY A N 1
ATOM 1540 C CA . GLY A 1 206 ? 0.676 12.705 10.509 1.00 89.56 206 GLY A CA 1
ATOM 1541 C C . GLY A 1 206 ? 1.147 13.534 9.303 1.00 89.56 206 GLY A C 1
ATOM 1542 O O . GLY A 1 206 ? 0.935 14.746 9.253 1.00 89.56 206 GLY A O 1
ATOM 1543 N N . LYS A 1 207 ? 1.777 12.902 8.309 1.00 91.31 207 LYS A N 1
ATOM 1544 C CA . LYS A 1 207 ? 2.350 13.545 7.115 1.00 91.31 207 LYS A CA 1
ATOM 1545 C C . LYS A 1 207 ? 1.395 13.445 5.909 1.00 91.31 207 LYS A C 1
ATOM 1547 O O . LYS A 1 207 ? 0.432 12.675 5.941 1.00 91.31 207 LYS A O 1
ATOM 1552 N N . PRO A 1 208 ? 1.585 14.249 4.847 1.00 93.44 208 PRO A N 1
ATOM 1553 C CA . PRO A 1 208 ? 0.801 14.105 3.622 1.00 93.44 208 PRO A CA 1
ATOM 1554 C C . PRO A 1 208 ? 1.219 12.844 2.848 1.00 93.44 208 PRO A C 1
ATOM 1556 O O . PRO A 1 208 ? 2.407 12.591 2.664 1.00 93.44 208 PRO A O 1
ATOM 1559 N N . GLY A 1 209 ? 0.243 12.060 2.380 1.00 89.50 209 GLY A N 1
ATOM 1560 C CA . GLY A 1 209 ? 0.497 10.764 1.740 1.00 89.50 209 GLY A CA 1
ATOM 1561 C C . GLY A 1 209 ? 1.185 10.825 0.373 1.00 89.50 209 GLY A C 1
ATOM 1562 O O . GLY A 1 209 ? 1.853 9.867 0.002 1.00 89.50 209 GLY A O 1
ATOM 1563 N N . TRP A 1 210 ? 1.104 11.952 -0.348 1.00 92.25 210 TRP A N 1
ATOM 1564 C CA . TRP A 1 210 ? 1.661 12.086 -1.705 1.00 92.25 210 TRP A CA 1
ATOM 1565 C C . TRP A 1 210 ? 3.183 11.892 -1.776 1.00 92.25 210 TRP A C 1
ATOM 1567 O O . TRP A 1 210 ? 3.704 11.551 -2.834 1.00 92.25 210 TRP A O 1
ATOM 1577 N N . LEU A 1 211 ? 3.896 12.040 -0.654 1.00 92.19 211 LEU A N 1
ATOM 1578 C CA . LEU A 1 211 ? 5.345 11.836 -0.578 1.00 92.19 211 LEU A CA 1
ATOM 1579 C C . LEU A 1 211 ? 5.770 10.417 -0.981 1.00 92.19 211 LEU A C 1
ATOM 1581 O O . LEU A 1 211 ? 6.884 10.232 -1.458 1.00 92.19 211 LEU A O 1
ATOM 1585 N N . VAL A 1 212 ? 4.888 9.419 -0.850 1.00 94.00 212 VAL A N 1
ATOM 1586 C CA . VAL A 1 212 ? 5.171 8.043 -1.295 1.00 94.00 212 VAL A CA 1
ATOM 1587 C C . VAL A 1 212 ? 5.368 7.932 -2.813 1.00 94.00 212 VAL A C 1
ATOM 1589 O O . VAL A 1 212 ? 5.931 6.951 -3.282 1.00 94.00 212 VAL A O 1
ATOM 1592 N N . VAL A 1 213 ? 4.951 8.930 -3.597 1.00 94.81 213 VAL A N 1
ATOM 1593 C CA . VAL A 1 213 ? 5.148 8.945 -5.055 1.00 94.81 213 VAL A CA 1
ATOM 1594 C C . VAL A 1 213 ? 6.617 9.174 -5.426 1.00 94.81 213 VAL A C 1
ATOM 1596 O O . VAL A 1 213 ? 7.049 8.711 -6.474 1.00 94.81 213 VAL A O 1
ATOM 1599 N N . ILE A 1 214 ? 7.408 9.828 -4.569 1.00 94.12 214 ILE A N 1
ATOM 1600 C CA . ILE A 1 214 ? 8.814 10.179 -4.836 1.00 94.12 214 ILE A CA 1
ATOM 1601 C C . ILE A 1 214 ? 9.678 8.967 -5.239 1.00 94.12 214 ILE A C 1
ATOM 1603 O O . ILE A 1 214 ? 10.282 9.031 -6.310 1.00 94.12 214 ILE A O 1
ATOM 1607 N N . PRO A 1 215 ? 9.748 7.860 -4.465 1.00 93.75 215 PRO A N 1
ATOM 1608 C CA . PRO A 1 215 ? 10.534 6.688 -4.865 1.00 93.75 215 PRO A CA 1
ATOM 1609 C C . PRO A 1 215 ? 10.056 6.075 -6.189 1.00 93.75 215 PRO A C 1
ATOM 1611 O O . PRO A 1 215 ? 10.870 5.643 -6.999 1.00 93.75 215 PRO A O 1
ATOM 1614 N N . TRP A 1 216 ? 8.746 6.085 -6.456 1.00 93.50 216 TRP A N 1
ATOM 1615 C CA . TRP A 1 216 ? 8.198 5.587 -7.720 1.00 93.50 216 TRP A CA 1
ATOM 1616 C C . TRP A 1 216 ? 8.573 6.478 -8.900 1.00 93.50 216 TRP A C 1
ATOM 1618 O O . TRP A 1 216 ? 9.004 5.976 -9.934 1.00 93.50 216 TRP A O 1
ATOM 1628 N N . ALA A 1 217 ? 8.453 7.795 -8.743 1.00 94.31 217 ALA A N 1
ATOM 1629 C CA . ALA A 1 217 ? 8.853 8.757 -9.759 1.00 94.31 217 ALA A CA 1
ATOM 1630 C C . ALA A 1 217 ? 10.347 8.632 -10.077 1.00 94.31 217 ALA A C 1
ATOM 1632 O O . ALA A 1 217 ? 10.719 8.607 -11.246 1.00 94.31 217 ALA A O 1
ATOM 1633 N N . LEU A 1 218 ? 11.191 8.482 -9.051 1.00 95.19 218 LEU A N 1
ATOM 1634 C CA . LEU A 1 218 ? 12.629 8.283 -9.215 1.00 95.19 218 LEU A CA 1
ATOM 1635 C C . LEU A 1 218 ? 12.944 6.974 -9.959 1.00 95.19 218 LEU A C 1
ATOM 1637 O O . LEU A 1 218 ? 13.728 6.983 -10.909 1.00 95.19 218 LEU A O 1
ATOM 1641 N N . TRP A 1 219 ? 12.292 5.869 -9.583 1.00 92.44 219 TRP A N 1
ATOM 1642 C CA . TRP A 1 219 ? 12.435 4.578 -10.259 1.00 92.44 219 TRP A CA 1
ATOM 1643 C C . TRP A 1 219 ? 12.049 4.667 -11.740 1.00 92.44 219 TRP A C 1
ATOM 1645 O O . TRP A 1 219 ? 12.855 4.342 -12.611 1.00 92.44 219 TRP A O 1
ATOM 1655 N N . TYR A 1 220 ? 10.857 5.180 -12.052 1.00 91.69 220 TYR A N 1
ATOM 1656 C CA . TYR A 1 220 ? 10.391 5.275 -13.436 1.00 91.69 220 TYR A CA 1
ATOM 1657 C C . TYR A 1 220 ? 11.150 6.312 -14.265 1.00 91.69 220 TYR A C 1
ATOM 1659 O O . TYR A 1 220 ? 11.334 6.088 -15.458 1.00 91.69 220 TYR A O 1
ATOM 1667 N N . ALA A 1 221 ? 11.644 7.398 -13.665 1.00 93.56 221 ALA A N 1
ATOM 1668 C CA . ALA A 1 221 ? 12.528 8.335 -14.354 1.00 93.56 221 ALA A CA 1
ATOM 1669 C C . ALA A 1 221 ? 13.833 7.647 -14.779 1.00 93.56 221 ALA A C 1
ATOM 1671 O O . ALA A 1 221 ? 14.234 7.751 -15.936 1.00 93.56 221 ALA A O 1
ATOM 1672 N N . SER A 1 222 ? 14.457 6.876 -13.881 1.00 92.19 222 SER A N 1
ATOM 1673 C CA . SER A 1 222 ? 15.665 6.112 -14.220 1.00 92.19 222 SER A CA 1
ATOM 1674 C C . SER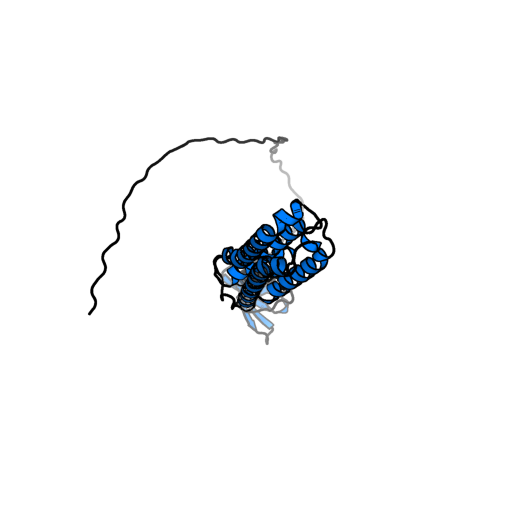 A 1 222 ? 15.402 5.006 -15.253 1.00 92.19 222 SER A C 1
ATOM 1676 O O . SER A 1 222 ? 16.190 4.839 -16.183 1.00 92.19 222 SER A O 1
ATOM 1678 N N . LEU A 1 223 ? 14.251 4.326 -15.174 1.00 90.25 223 LEU A N 1
ATOM 1679 C CA . LEU A 1 223 ? 13.825 3.356 -16.185 1.00 90.25 223 LEU A CA 1
ATOM 1680 C C . LEU A 1 223 ? 13.594 4.020 -17.548 1.00 90.25 223 LEU A C 1
ATOM 1682 O O . LEU A 1 223 ? 13.999 3.473 -18.567 1.00 90.25 223 LEU A O 1
ATOM 1686 N N . ALA A 1 224 ? 12.981 5.203 -17.587 1.00 90.75 224 ALA A N 1
ATOM 1687 C CA . ALA A 1 224 ? 12.771 5.943 -18.826 1.00 90.75 224 ALA A CA 1
ATOM 1688 C C . ALA A 1 224 ? 14.104 6.361 -19.464 1.00 90.75 224 ALA A C 1
ATOM 1690 O O . ALA A 1 224 ? 14.239 6.280 -20.683 1.00 90.75 224 ALA A O 1
ATOM 1691 N N . MET A 1 225 ? 15.111 6.737 -18.666 1.00 90.38 225 MET A N 1
ATOM 1692 C CA . MET A 1 225 ? 16.465 6.998 -19.172 1.00 90.38 225 MET A CA 1
ATOM 1693 C C . MET A 1 225 ? 17.110 5.735 -19.749 1.00 90.38 225 MET A C 1
ATOM 1695 O O . MET A 1 225 ? 17.685 5.797 -20.831 1.00 90.38 225 MET A O 1
ATOM 1699 N N . LEU A 1 226 ? 16.960 4.583 -19.088 1.00 89.94 226 LEU A N 1
ATOM 1700 C CA . LEU A 1 226 ? 17.443 3.297 -19.602 1.00 89.94 226 LEU A CA 1
ATOM 1701 C C . LEU A 1 226 ? 16.755 2.912 -20.923 1.00 89.94 226 LEU A C 1
ATOM 1703 O O . LEU A 1 226 ? 17.413 2.518 -21.883 1.00 89.94 226 LEU A O 1
ATOM 1707 N N . VAL A 1 227 ? 15.434 3.080 -20.997 1.00 89.25 227 VAL A N 1
ATOM 1708 C CA . VAL A 1 227 ? 14.661 2.867 -22.228 1.00 89.25 227 VAL A CA 1
ATOM 1709 C C . VAL A 1 227 ? 15.047 3.884 -23.299 1.00 89.25 227 VAL A C 1
ATOM 1711 O O . VAL A 1 227 ? 15.070 3.542 -24.468 1.00 89.25 227 VAL A O 1
ATOM 1714 N N . SER A 1 228 ? 15.407 5.114 -22.950 1.00 88.44 228 SER A N 1
ATOM 1715 C CA . SER A 1 228 ? 15.888 6.093 -23.934 1.00 88.44 228 SER A CA 1
ATOM 1716 C C . SER A 1 228 ? 17.275 5.723 -24.467 1.00 88.44 228 SER A C 1
ATOM 1718 O O . SER A 1 228 ? 17.547 5.911 -25.648 1.00 88.44 228 SER A O 1
ATOM 1720 N N . ALA A 1 229 ? 18.130 5.155 -23.613 1.00 88.38 229 ALA A N 1
ATOM 1721 C CA . ALA A 1 229 ? 19.485 4.737 -23.956 1.00 88.38 229 ALA A CA 1
ATOM 1722 C C . AL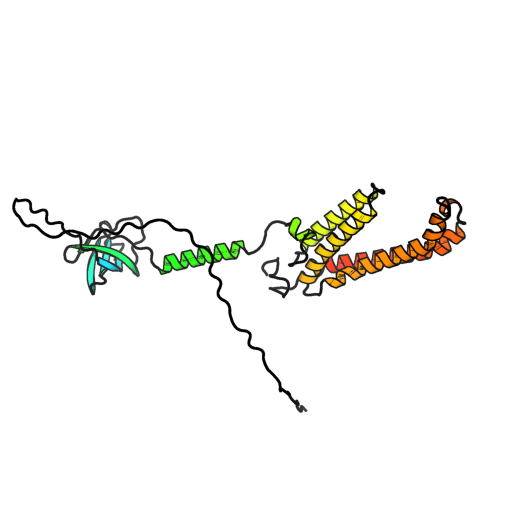A A 1 229 ? 19.524 3.511 -24.891 1.00 88.38 229 ALA A C 1
ATOM 1724 O O . ALA A 1 229 ? 20.399 3.430 -25.748 1.00 88.38 229 ALA A O 1
ATOM 1725 N N . PHE A 1 230 ? 18.572 2.579 -24.755 1.00 87.88 230 PHE A N 1
ATOM 1726 C CA . PHE A 1 230 ? 18.567 1.313 -25.509 1.00 87.88 230 PHE A CA 1
ATOM 1727 C C . PHE A 1 230 ? 17.332 1.065 -26.368 1.00 87.88 230 PHE A C 1
ATOM 1729 O O . PHE A 1 230 ? 17.373 0.273 -27.308 1.00 87.88 230 PHE A O 1
ATOM 1736 N N . GLY A 1 231 ? 16.218 1.706 -26.041 1.00 84.56 231 GLY A N 1
ATOM 1737 C CA . GLY A 1 231 ? 14.906 1.388 -26.590 1.00 84.56 231 GLY A CA 1
ATOM 1738 C C . GLY A 1 231 ? 14.818 1.643 -28.084 1.00 84.56 231 GLY A C 1
ATOM 1739 O O . GLY A 1 231 ? 14.251 0.812 -28.781 1.00 84.56 231 GLY A O 1
ATOM 1740 N N . LEU A 1 232 ? 15.425 2.722 -28.595 1.00 83.31 232 LEU A N 1
ATOM 1741 C CA . LEU A 1 232 ? 15.443 2.979 -30.039 1.00 83.31 232 LEU A CA 1
ATOM 1742 C C . LEU A 1 232 ? 16.190 1.874 -30.798 1.00 83.31 232 LEU A C 1
ATOM 1744 O O . LEU A 1 232 ? 15.688 1.391 -31.807 1.00 83.31 232 LEU A O 1
ATOM 1748 N N . SER A 1 233 ? 17.334 1.426 -30.277 1.00 85.31 233 SER A N 1
ATOM 1749 C CA . SER A 1 233 ? 18.144 0.373 -30.895 1.00 85.31 233 SER A CA 1
ATOM 1750 C C . SER A 1 233 ? 17.420 -0.974 -30.910 1.00 85.31 233 SER A C 1
ATOM 1752 O O . SER A 1 233 ? 17.410 -1.655 -31.929 1.00 85.31 233 SER A O 1
ATOM 1754 N N . VAL A 1 234 ? 16.760 -1.334 -29.806 1.00 85.75 234 VAL A N 1
ATOM 1755 C CA . VAL A 1 234 ? 15.963 -2.571 -29.703 1.00 85.75 234 VAL A CA 1
ATOM 1756 C C . VAL A 1 234 ? 14.707 -2.515 -30.582 1.00 85.75 234 VAL A C 1
ATOM 1758 O O . VAL A 1 234 ? 14.277 -3.538 -31.111 1.00 85.75 234 VAL A O 1
ATOM 1761 N N . LEU A 1 235 ? 14.113 -1.329 -30.761 1.00 85.06 235 LEU A N 1
ATOM 1762 C CA . LEU A 1 235 ? 12.973 -1.121 -31.660 1.00 85.06 235 LEU A CA 1
ATOM 1763 C C . LEU A 1 235 ? 13.365 -1.273 -33.134 1.00 85.06 235 LEU A C 1
ATOM 1765 O O . LEU A 1 235 ? 12.560 -1.766 -33.920 1.00 85.06 235 LEU A O 1
ATOM 1769 N N . SER A 1 236 ? 14.570 -0.837 -33.510 1.00 87.62 236 SER A N 1
ATOM 1770 C CA . SER A 1 236 ? 15.065 -0.956 -34.884 1.00 87.62 236 SER A CA 1
ATOM 1771 C C . SER A 1 236 ? 15.596 -2.350 -35.213 1.00 87.62 236 SER A C 1
ATOM 1773 O O . SER A 1 236 ? 15.430 -2.810 -36.339 1.00 87.62 236 SER A O 1
ATOM 1775 N N . ASP A 1 237 ? 16.216 -3.023 -34.244 1.00 88.69 237 ASP A N 1
ATOM 1776 C CA . ASP A 1 237 ? 16.719 -4.387 -34.382 1.00 88.69 237 ASP A CA 1
ATOM 1777 C C . ASP A 1 237 ? 16.556 -5.136 -33.043 1.00 88.69 237 ASP A C 1
ATOM 1779 O O . ASP A 1 237 ? 17.222 -4.800 -32.059 1.00 88.69 237 ASP A O 1
ATOM 1783 N N . PRO A 1 238 ? 15.706 -6.178 -32.976 1.00 85.88 238 PRO A N 1
ATOM 1784 C CA . PRO A 1 238 ? 15.536 -6.992 -31.772 1.00 85.88 238 PRO A CA 1
ATOM 1785 C C . PRO A 1 238 ? 16.833 -7.643 -31.264 1.00 85.88 238 PRO A C 1
ATOM 1787 O O . PRO A 1 238 ? 16.916 -7.990 -30.085 1.00 85.88 238 PRO A O 1
ATOM 1790 N N . ASN A 1 239 ? 17.845 -7.794 -32.126 1.00 86.88 239 ASN A N 1
ATOM 1791 C CA . ASN A 1 239 ? 19.158 -8.329 -31.777 1.00 86.88 239 ASN A CA 1
ATOM 1792 C C . ASN A 1 239 ? 20.202 -7.240 -31.491 1.00 86.88 239 ASN A C 1
ATOM 1794 O O . ASN A 1 239 ? 21.342 -7.585 -31.180 1.00 86.88 239 ASN A O 1
ATOM 1798 N N . ALA A 1 240 ? 19.831 -5.952 -31.508 1.00 84.88 240 ALA A N 1
ATOM 1799 C CA . ALA A 1 240 ? 20.762 -4.833 -31.347 1.00 84.88 240 ALA A CA 1
ATOM 1800 C C . ALA A 1 240 ? 21.641 -4.958 -30.099 1.00 84.88 240 ALA A C 1
ATOM 1802 O O . ALA A 1 240 ? 22.820 -4.632 -30.125 1.00 84.88 240 ALA A O 1
ATOM 1803 N N . MET A 1 241 ? 21.088 -5.456 -28.992 1.00 79.69 241 MET A N 1
ATOM 1804 C CA . MET A 1 241 ? 21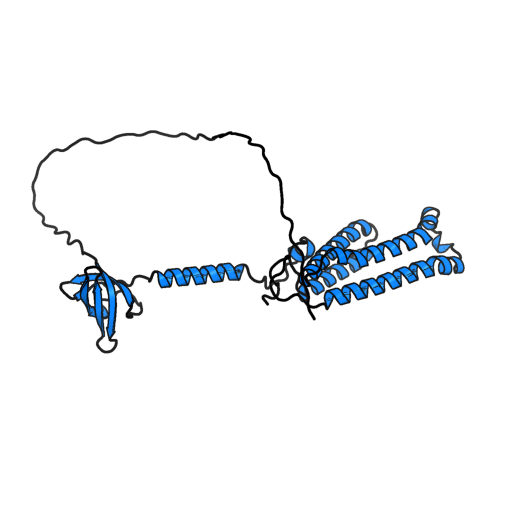.857 -5.656 -27.762 1.00 79.69 241 MET A CA 1
ATOM 1805 C C . MET A 1 241 ? 22.928 -6.750 -27.867 1.00 79.69 241 MET A C 1
ATOM 1807 O O . MET A 1 241 ? 23.904 -6.700 -27.127 1.00 79.69 241 MET A O 1
ATOM 1811 N N . GLN A 1 242 ? 22.749 -7.743 -28.741 1.00 85.75 242 GLN A N 1
ATOM 1812 C CA . GLN A 1 242 ? 23.732 -8.810 -28.964 1.00 85.75 242 GLN A CA 1
ATOM 1813 C C . GLN A 1 242 ? 24.832 -8.373 -29.934 1.00 85.75 242 GLN A C 1
ATOM 1815 O O . GLN A 1 242 ? 25.936 -8.907 -29.887 1.00 85.75 242 GLN A O 1
ATOM 1820 N N . SER A 1 243 ? 24.528 -7.410 -30.804 1.00 82.25 243 SER A N 1
ATOM 1821 C CA . SER A 1 243 ? 25.452 -6.869 -31.801 1.00 82.25 243 SER A CA 1
ATOM 1822 C C . SER A 1 243 ? 26.108 -5.548 -31.387 1.00 82.25 243 SER A C 1
ATOM 1824 O O . SER A 1 243 ? 26.911 -5.020 -32.148 1.00 82.25 243 SER A O 1
ATOM 1826 N N . MET A 1 244 ? 25.757 -4.982 -30.227 1.00 83.75 244 MET A N 1
ATOM 1827 C CA . MET A 1 244 ? 26.370 -3.756 -29.710 1.00 83.75 244 MET A CA 1
ATOM 1828 C C . MET A 1 244 ? 27.802 -4.011 -29.241 1.00 83.75 244 MET A C 1
ATOM 1830 O O . MET A 1 244 ? 28.063 -4.959 -28.498 1.00 83.75 244 MET A O 1
ATOM 1834 N N . ASP A 1 245 ? 28.707 -3.102 -29.602 1.00 89.81 245 ASP A N 1
ATOM 1835 C CA . ASP A 1 245 ? 30.075 -3.105 -29.095 1.00 89.81 245 ASP A CA 1
ATOM 1836 C C . ASP A 1 245 ? 30.073 -3.055 -27.554 1.00 89.81 245 ASP A C 1
ATOM 1838 O O . ASP A 1 245 ? 29.397 -2.196 -26.971 1.00 89.81 245 ASP A O 1
ATOM 1842 N N . PRO A 1 246 ? 30.837 -3.924 -26.862 1.00 88.25 246 PRO A N 1
ATOM 1843 C CA . PRO A 1 246 ? 30.854 -3.966 -25.399 1.00 88.25 246 PRO A CA 1
ATOM 1844 C C . PRO A 1 246 ? 31.237 -2.631 -24.747 1.00 88.25 246 PRO A C 1
ATOM 1846 O O . PRO A 1 246 ? 30.740 -2.297 -23.672 1.00 88.25 246 PRO A O 1
ATOM 1849 N N . GLU A 1 247 ? 32.098 -1.852 -25.406 1.00 90.19 247 GLU A N 1
ATOM 1850 C CA . GLU A 1 247 ? 32.517 -0.529 -24.940 1.00 90.19 247 GLU A CA 1
ATOM 1851 C C . GLU A 1 247 ? 31.364 0.482 -24.985 1.00 90.19 247 GLU A C 1
ATOM 1853 O O . GLU A 1 247 ? 31.113 1.179 -24.000 1.00 90.19 247 GLU A O 1
ATOM 1858 N N . LEU A 1 248 ? 30.592 0.498 -26.077 1.00 85.94 248 LEU A N 1
ATOM 1859 C CA . LEU A 1 248 ? 29.408 1.347 -26.206 1.00 85.94 248 LEU A CA 1
ATOM 1860 C C . LEU A 1 248 ? 28.302 0.910 -25.236 1.00 85.94 248 LEU A C 1
ATOM 1862 O O . LEU A 1 248 ? 27.671 1.750 -24.596 1.00 85.94 248 LEU A O 1
ATOM 1866 N N . LEU A 1 249 ? 28.107 -0.399 -25.062 1.00 87.00 249 LEU A N 1
ATOM 1867 C CA . LEU A 1 249 ? 27.157 -0.950 -24.096 1.00 87.00 249 LEU A CA 1
ATOM 1868 C C . LEU A 1 249 ? 27.493 -0.513 -22.662 1.00 87.00 249 LEU A C 1
ATOM 1870 O O . LEU A 1 249 ? 26.596 -0.139 -21.906 1.00 87.00 249 LEU A O 1
ATOM 1874 N N . PHE A 1 250 ? 28.773 -0.524 -22.284 1.00 87.69 250 PHE A N 1
ATOM 1875 C CA . PHE A 1 250 ? 29.211 -0.070 -20.966 1.00 87.69 250 PHE A CA 1
ATOM 1876 C C . PHE A 1 250 ? 29.105 1.452 -20.811 1.00 87.69 250 PHE A C 1
ATOM 1878 O O . PHE A 1 250 ? 28.609 1.923 -19.789 1.00 87.69 250 PHE A O 1
ATOM 1885 N N . ALA A 1 251 ? 29.511 2.226 -21.818 1.00 86.94 251 ALA A N 1
ATOM 1886 C CA . ALA A 1 251 ? 29.445 3.685 -21.772 1.00 86.94 251 ALA A CA 1
ATOM 1887 C C . ALA A 1 251 ? 27.995 4.197 -21.700 1.00 86.94 251 ALA A C 1
ATOM 1889 O O . ALA A 1 251 ? 27.659 5.022 -20.849 1.00 86.94 251 ALA A O 1
ATOM 1890 N N . THR A 1 252 ? 27.115 3.679 -22.559 1.00 83.19 252 THR A N 1
ATOM 1891 C CA . THR A 1 252 ? 25.708 4.092 -22.648 1.00 83.19 252 THR A CA 1
ATOM 1892 C C . THR A 1 252 ? 24.848 3.422 -21.576 1.00 83.19 252 THR A C 1
ATOM 1894 O O . THR A 1 252 ? 24.033 4.076 -20.923 1.00 83.19 252 THR A O 1
ATOM 1897 N N . GLY A 1 253 ? 25.047 2.124 -21.342 1.00 85.44 253 GLY A N 1
ATOM 1898 C CA . GLY A 1 253 ? 24.279 1.363 -20.363 1.00 85.44 253 GLY A CA 1
ATOM 1899 C C . GLY A 1 253 ? 24.753 1.521 -18.944 1.00 85.44 253 GLY A C 1
ATOM 1900 O O . GLY A 1 253 ? 23.926 1.690 -18.056 1.00 85.44 253 GLY A O 1
ATOM 1901 N N . GLY A 1 254 ? 26.061 1.480 -18.707 1.00 88.62 254 GLY A N 1
ATOM 1902 C CA . GLY A 1 254 ? 26.632 1.512 -17.362 1.00 88.62 254 GLY A CA 1
ATOM 1903 C C . GLY A 1 254 ? 26.183 2.737 -16.571 1.00 88.62 254 GLY A C 1
ATOM 1904 O O . GLY A 1 254 ? 25.805 2.606 -15.409 1.00 88.62 254 GLY A O 1
ATOM 1905 N N . ALA A 1 255 ? 26.110 3.907 -17.213 1.00 88.25 255 ALA A N 1
ATOM 1906 C CA . ALA A 1 255 ? 25.574 5.115 -16.590 1.00 88.25 255 ALA A CA 1
ATOM 1907 C C . ALA A 1 255 ? 24.076 4.989 -16.251 1.00 88.25 255 ALA A C 1
ATOM 1909 O O . ALA A 1 255 ? 23.671 5.300 -15.130 1.00 88.25 255 ALA A O 1
ATOM 1910 N N . ALA A 1 256 ? 23.251 4.498 -17.182 1.00 90.38 256 ALA A N 1
ATOM 1911 C CA . ALA A 1 256 ? 21.813 4.331 -16.967 1.00 90.38 256 ALA A CA 1
ATOM 1912 C C . ALA A 1 256 ? 21.503 3.273 -15.892 1.00 90.38 256 ALA A C 1
ATOM 1914 O O . ALA A 1 256 ? 20.709 3.524 -14.984 1.00 90.38 256 ALA A O 1
ATOM 1915 N N . PHE A 1 257 ? 22.176 2.121 -15.937 1.00 91.31 257 PHE A N 1
ATOM 1916 C CA . PHE A 1 257 ? 22.089 1.079 -14.915 1.00 91.31 257 PHE A CA 1
ATOM 1917 C C . PHE A 1 257 ? 22.614 1.569 -13.562 1.00 91.31 257 PHE A C 1
ATOM 1919 O O . PHE A 1 257 ? 21.987 1.296 -12.542 1.00 91.31 257 PHE A O 1
ATOM 1926 N N . GLY A 1 258 ? 23.712 2.329 -13.536 1.00 92.19 258 GLY A N 1
ATOM 1927 C CA . GLY A 1 258 ? 24.266 2.920 -12.317 1.00 92.19 258 GLY A CA 1
ATOM 1928 C C . GLY A 1 258 ? 23.307 3.911 -11.656 1.00 92.19 258 GLY A C 1
ATOM 1929 O O . GLY A 1 258 ? 23.066 3.830 -10.451 1.00 92.19 258 GLY A O 1
ATOM 1930 N N . LEU A 1 259 ? 22.686 4.795 -12.443 1.00 91.94 259 LEU A N 1
ATOM 1931 C CA . LEU A 1 259 ? 21.646 5.709 -11.961 1.00 91.94 259 LEU A CA 1
ATOM 1932 C C . LEU A 1 259 ? 20.404 4.958 -11.477 1.00 91.94 259 LEU A C 1
ATOM 1934 O O . LEU A 1 259 ? 19.855 5.310 -10.436 1.00 91.94 259 LEU A O 1
ATOM 1938 N N . MET A 1 260 ? 19.977 3.913 -12.189 1.00 94.75 260 MET A N 1
ATOM 1939 C CA . MET A 1 260 ? 18.841 3.085 -11.782 1.00 94.75 260 MET A CA 1
ATOM 1940 C C . MET A 1 260 ? 19.131 2.320 -10.484 1.00 94.75 260 MET A C 1
ATOM 1942 O O . MET A 1 260 ? 18.279 2.246 -9.599 1.00 94.75 260 MET A O 1
ATOM 1946 N N . PHE A 1 261 ? 20.350 1.806 -10.319 1.00 94.81 261 PHE A N 1
ATOM 1947 C CA . PHE A 1 261 ? 20.795 1.167 -9.084 1.00 94.81 261 PHE A CA 1
ATOM 1948 C C . PHE A 1 261 ? 20.794 2.158 -7.913 1.00 94.81 261 PHE A C 1
ATOM 1950 O O . PHE A 1 261 ? 20.230 1.868 -6.857 1.00 94.81 261 PHE A O 1
ATOM 1957 N N . LEU A 1 262 ? 21.338 3.362 -8.115 1.00 95.38 262 LEU A N 1
ATOM 1958 C CA . LEU A 1 262 ? 21.323 4.425 -7.110 1.00 95.38 262 LEU A CA 1
ATOM 1959 C C . LEU A 1 262 ? 19.891 4.855 -6.755 1.00 95.38 262 LEU A C 1
ATOM 1961 O O . LEU A 1 262 ? 19.559 4.977 -5.576 1.00 95.38 262 LEU A O 1
ATOM 1965 N N . ALA A 1 263 ? 19.024 5.027 -7.754 1.00 95.38 263 ALA A N 1
ATOM 1966 C CA . ALA A 1 263 ? 17.599 5.290 -7.571 1.00 95.38 263 ALA A CA 1
ATOM 1967 C C . ALA A 1 263 ? 16.920 4.191 -6.741 1.00 95.38 263 ALA A C 1
ATOM 1969 O O . ALA A 1 263 ? 16.123 4.494 -5.849 1.00 95.38 263 ALA A O 1
ATOM 1970 N N . GLY A 1 264 ? 17.269 2.926 -6.991 1.00 94.31 264 GLY A N 1
ATOM 1971 C CA . GLY A 1 264 ? 16.834 1.772 -6.211 1.00 94.31 264 GLY A CA 1
ATOM 1972 C C . GLY A 1 264 ? 17.277 1.848 -4.750 1.00 94.31 264 GLY A C 1
ATOM 1973 O O . GLY A 1 264 ? 16.447 1.673 -3.861 1.00 94.31 264 GLY A O 1
ATOM 1974 N N . LEU A 1 265 ? 18.542 2.184 -4.479 1.00 96.31 265 LEU A N 1
ATOM 1975 C CA . LEU A 1 265 ? 19.061 2.345 -3.114 1.00 96.31 265 LEU A CA 1
ATOM 1976 C C . LEU A 1 265 ? 18.391 3.501 -2.363 1.00 96.31 265 LEU A C 1
ATOM 1978 O O . LEU A 1 265 ? 17.995 3.340 -1.208 1.00 96.31 265 LEU A O 1
ATOM 1982 N N . VAL A 1 266 ? 18.219 4.651 -3.019 1.00 96.81 266 VAL A N 1
ATOM 1983 C CA . VAL A 1 266 ? 17.511 5.806 -2.445 1.00 96.81 266 VAL A CA 1
ATOM 1984 C C . VAL A 1 266 ? 16.058 5.440 -2.141 1.00 96.81 266 VAL A C 1
ATOM 1986 O O . VAL A 1 266 ? 15.559 5.716 -1.049 1.00 96.81 266 VAL A O 1
ATOM 1989 N N . SER A 1 267 ? 15.391 4.760 -3.075 1.00 94.44 267 SER A N 1
ATOM 1990 C CA . SER A 1 267 ? 14.014 4.293 -2.898 1.00 94.44 267 SER A CA 1
ATOM 1991 C C . SER A 1 267 ? 13.906 3.274 -1.767 1.00 94.44 267 SER A C 1
ATOM 1993 O O . SER A 1 267 ? 12.997 3.357 -0.943 1.00 94.44 267 SER A O 1
ATOM 1995 N N . PHE A 1 268 ? 14.853 2.343 -1.674 1.00 94.19 268 PHE A N 1
ATOM 1996 C CA . PHE A 1 268 ? 14.923 1.371 -0.590 1.00 94.19 268 PHE A CA 1
ATOM 1997 C C . PHE A 1 268 ? 15.091 2.063 0.766 1.00 94.19 268 PHE A C 1
ATOM 1999 O O . PHE A 1 268 ? 14.306 1.811 1.679 1.00 94.19 268 PHE A O 1
ATOM 2006 N N . GLY A 1 269 ? 16.039 2.998 0.886 1.00 95.62 269 GLY A N 1
ATOM 2007 C CA . GLY A 1 269 ? 16.236 3.794 2.098 1.00 95.62 269 GLY A CA 1
ATOM 2008 C C . GLY A 1 269 ? 14.979 4.567 2.505 1.00 95.62 269 GLY A C 1
ATOM 2009 O O . GLY A 1 269 ? 14.611 4.578 3.680 1.00 95.62 269 GLY A O 1
ATOM 2010 N N . PHE A 1 270 ? 14.260 5.136 1.534 1.00 95.25 270 PHE A N 1
ATOM 2011 C CA . PHE A 1 270 ? 12.973 5.791 1.764 1.00 95.25 270 PHE A CA 1
ATOM 2012 C C . PHE A 1 270 ? 11.924 4.828 2.342 1.00 95.25 270 PHE A C 1
ATOM 2014 O O . PHE A 1 270 ? 11.263 5.158 3.329 1.00 95.25 270 PHE A O 1
ATOM 2021 N N . TRP A 1 271 ? 11.784 3.628 1.771 1.00 92.19 271 TRP A N 1
ATOM 2022 C CA . TRP A 1 271 ? 10.856 2.612 2.279 1.00 92.19 271 TRP A CA 1
ATOM 2023 C C . TRP A 1 271 ? 11.245 2.110 3.673 1.00 92.19 271 TRP A C 1
ATOM 2025 O O . TRP A 1 271 ? 10.362 1.930 4.512 1.00 92.19 271 TRP A O 1
ATOM 2035 N N . MET A 1 272 ? 12.542 1.949 3.957 1.00 94.50 272 MET A N 1
ATOM 2036 C CA . MET A 1 272 ? 13.030 1.592 5.295 1.00 94.50 272 MET A CA 1
ATOM 2037 C C . MET A 1 272 ? 12.696 2.682 6.313 1.00 94.50 272 MET A C 1
ATOM 2039 O O . MET A 1 272 ? 12.129 2.396 7.368 1.00 94.50 272 MET A O 1
ATOM 2043 N N . TRP A 1 273 ? 12.975 3.943 5.984 1.00 94.38 273 TRP A N 1
ATOM 2044 C CA . TRP A 1 273 ? 12.623 5.082 6.829 1.00 94.38 273 TRP A CA 1
ATOM 2045 C C . TRP A 1 273 ? 11.112 5.147 7.103 1.00 94.38 273 TRP A C 1
ATOM 2047 O O . TRP A 1 273 ? 10.695 5.300 8.254 1.00 94.38 273 TRP A O 1
ATOM 2057 N N . LEU A 1 274 ? 10.280 4.951 6.077 1.00 94.25 274 LEU A N 1
ATOM 2058 C CA . LEU A 1 274 ? 8.821 4.923 6.205 1.00 94.25 274 LEU A CA 1
ATOM 2059 C C . LEU A 1 274 ? 8.329 3.742 7.069 1.00 94.25 274 LEU A C 1
ATOM 2061 O O . LEU A 1 274 ? 7.426 3.889 7.902 1.00 94.25 274 LEU A O 1
ATOM 2065 N N . GLY A 1 275 ? 8.933 2.565 6.903 1.00 91.12 275 GLY A N 1
ATOM 2066 C CA . GLY A 1 275 ? 8.606 1.367 7.672 1.00 91.12 275 GLY A CA 1
ATOM 2067 C C . GLY A 1 275 ? 8.956 1.513 9.150 1.00 91.12 275 GLY A C 1
ATOM 2068 O O . GLY A 1 275 ? 8.105 1.302 10.020 1.00 91.12 275 GLY A O 1
ATOM 2069 N N . PHE A 1 276 ? 10.177 1.951 9.454 1.00 93.00 276 PHE A N 1
ATOM 2070 C CA . PHE A 1 276 ? 10.672 2.085 10.826 1.00 93.00 276 PHE A CA 1
ATOM 2071 C C . PHE A 1 276 ? 10.270 3.391 11.523 1.00 93.00 276 PHE A C 1
ATOM 2073 O O . PHE A 1 276 ? 10.434 3.495 12.737 1.00 93.00 276 PHE A O 1
ATOM 2080 N N . GLY A 1 277 ? 9.681 4.355 10.812 1.00 90.31 277 GLY A N 1
ATOM 2081 C CA . GLY A 1 277 ? 9.205 5.616 11.386 1.00 90.31 277 GLY A CA 1
ATOM 2082 C C . GLY A 1 277 ? 8.248 5.439 12.576 1.00 90.31 277 GLY A C 1
ATOM 2083 O O . GLY A 1 277 ? 7.521 4.445 12.694 1.00 90.31 277 GLY A O 1
ATOM 2084 N N . GLY A 1 278 ? 8.250 6.386 13.514 1.00 87.69 278 GLY A N 1
ATOM 2085 C CA . GLY A 1 278 ? 7.282 6.417 14.618 1.00 87.69 278 GLY A CA 1
ATOM 2086 C C . GLY A 1 278 ? 5.856 6.688 14.125 1.00 87.69 278 GLY A C 1
ATOM 2087 O O . GLY A 1 278 ? 5.672 7.305 13.082 1.00 87.69 278 GLY A O 1
ATOM 2088 N N . SER A 1 279 ? 4.855 6.213 14.863 1.00 86.50 279 SER A N 1
ATOM 2089 C CA . SER A 1 279 ? 3.447 6.568 14.636 1.00 86.50 279 SER A CA 1
ATOM 2090 C C . SER A 1 279 ? 3.095 7.810 15.459 1.00 86.50 279 SER A C 1
ATOM 2092 O O . SER A 1 279 ? 3.683 8.008 16.522 1.00 86.50 279 SER A O 1
ATOM 2094 N N . GLN A 1 280 ? 2.166 8.641 14.990 1.00 87.38 280 GLN A N 1
ATOM 2095 C CA . GLN A 1 280 ? 1.665 9.780 15.758 1.00 87.38 280 GLN A CA 1
ATOM 2096 C C . GLN A 1 280 ? 0.730 9.286 16.883 1.00 87.38 280 GLN A C 1
ATOM 2098 O O . GLN A 1 280 ? -0.266 8.633 16.565 1.00 87.38 280 GLN A O 1
ATOM 2103 N N . PRO A 1 281 ? 0.997 9.583 18.169 1.00 85.94 281 PRO A N 1
ATOM 2104 C CA . PRO A 1 281 ? 0.091 9.210 19.258 1.00 85.94 281 PRO A CA 1
ATOM 2105 C C . PRO A 1 281 ? -1.264 9.917 19.139 1.00 85.94 281 PRO A C 1
ATOM 2107 O O . PRO A 1 281 ? -1.330 11.040 18.630 1.00 85.94 281 PRO A O 1
ATOM 2110 N N . GLY A 1 282 ? -2.329 9.281 19.626 1.00 84.12 282 GLY A N 1
ATOM 2111 C CA . GLY A 1 282 ? -3.672 9.845 19.626 1.00 84.12 282 GLY A CA 1
ATOM 2112 C C . GLY A 1 282 ? -4.324 9.963 18.240 1.00 84.12 282 GLY A C 1
ATOM 2113 O O . GLY A 1 282 ? -3.765 9.556 17.210 1.00 84.12 282 GLY A O 1
ATOM 2114 N N . PRO A 1 283 ? -5.554 10.499 18.185 1.00 86.62 283 PRO A N 1
ATOM 2115 C CA . PRO A 1 283 ? -6.273 10.703 16.935 1.00 86.62 283 PRO A CA 1
ATOM 2116 C C . PRO A 1 283 ? -5.614 11.793 16.082 1.00 86.62 283 PRO A C 1
ATOM 2118 O O . PRO A 1 283 ? -5.110 12.795 16.587 1.00 86.62 283 PRO A O 1
ATOM 2121 N N . ASN A 1 284 ? -5.661 11.627 14.761 1.00 88.81 284 ASN A N 1
ATOM 2122 C CA . ASN A 1 284 ? -5.265 12.669 13.818 1.00 88.81 284 ASN A CA 1
ATOM 2123 C C . ASN A 1 284 ? -6.337 12.863 12.736 1.00 88.81 284 ASN A C 1
ATOM 2125 O O . ASN A 1 284 ? -7.344 12.158 12.703 1.00 88.81 284 ASN A O 1
ATOM 2129 N N . LYS A 1 285 ? -6.121 13.810 11.815 1.00 89.62 285 LYS A N 1
ATOM 2130 C CA . LYS A 1 285 ? -7.081 14.128 10.738 1.00 89.62 285 LYS A CA 1
ATOM 2131 C C . LYS A 1 285 ? -7.418 12.955 9.802 1.00 89.62 285 LYS A C 1
ATOM 2133 O O . LYS A 1 285 ? -8.356 13.058 9.021 1.00 89.62 285 LYS A O 1
ATOM 2138 N N . TYR A 1 286 ? -6.636 11.876 9.835 1.00 87.69 286 TYR A N 1
ATOM 2139 C CA . TYR A 1 286 ? -6.829 10.682 9.015 1.00 87.69 286 TYR A CA 1
ATOM 2140 C C . TYR A 1 286 ? -7.520 9.539 9.767 1.00 87.69 286 TYR A C 1
ATOM 2142 O O . TYR A 1 286 ? -7.822 8.516 9.152 1.00 87.69 286 TYR A O 1
ATOM 2150 N N . GLY A 1 287 ? -7.773 9.699 11.069 1.00 85.12 287 GLY A N 1
ATOM 2151 C CA . GLY A 1 287 ? -8.505 8.741 11.890 1.00 85.12 287 GLY A CA 1
ATOM 2152 C C . GLY A 1 287 ? -7.890 8.502 13.275 1.00 85.12 287 GLY A C 1
ATOM 2153 O O . GLY A 1 287 ? -6.839 9.067 13.614 1.00 85.12 287 GLY A O 1
ATOM 2154 N N . PRO A 1 288 ? -8.543 7.647 14.081 1.00 85.06 288 PRO A N 1
ATOM 2155 C CA . PRO A 1 288 ? -8.044 7.245 15.393 1.00 85.06 288 PRO A CA 1
ATOM 2156 C C . PRO A 1 288 ? -6.712 6.498 15.276 1.00 85.06 288 PRO A C 1
ATOM 2158 O O . PRO A 1 288 ? -6.409 5.904 14.237 1.00 85.06 288 PRO A O 1
ATOM 2161 N N . ASN A 1 289 ? -5.905 6.533 16.340 1.00 81.25 289 ASN A N 1
ATOM 2162 C CA . ASN A 1 289 ? -4.664 5.771 16.381 1.00 81.25 289 ASN A CA 1
ATOM 2163 C C . ASN A 1 289 ? -4.988 4.287 16.256 1.00 81.25 289 ASN A C 1
ATOM 2165 O O . ASN A 1 289 ? -5.709 3.758 17.102 1.00 81.25 289 ASN A O 1
ATOM 2169 N N . PRO A 1 290 ? -4.445 3.581 15.251 1.00 73.75 290 PRO A N 1
ATOM 2170 C CA . PRO A 1 290 ? -4.752 2.178 15.115 1.00 73.75 290 PRO A CA 1
ATOM 2171 C C . PRO A 1 290 ? -4.233 1.390 16.319 1.00 73.75 290 PRO A C 1
ATOM 2173 O O . PRO A 1 290 ? -4.705 0.282 16.521 1.00 73.75 290 PRO A O 1
ATOM 2176 N N . LYS A 1 291 ? -3.290 1.910 17.123 1.00 73.62 291 LYS A N 1
ATOM 2177 C CA . LYS A 1 291 ? -2.818 1.298 18.376 1.00 73.62 291 LYS A CA 1
ATOM 2178 C C . LYS A 1 291 ? -3.763 1.428 19.581 1.00 73.62 291 LYS A C 1
ATOM 2180 O O . LYS A 1 291 ? -3.560 0.680 20.528 1.00 73.62 291 LYS A O 1
ATOM 2185 N N . GLY A 1 292 ? -4.756 2.317 19.538 1.00 68.81 292 GLY A N 1
ATOM 2186 C CA . GLY A 1 292 ? -5.572 2.652 20.715 1.00 68.81 292 GLY A CA 1
ATOM 2187 C C . GLY A 1 292 ? -4.829 3.483 21.775 1.00 68.81 292 GLY A C 1
ATOM 2188 O O . GLY A 1 292 ? -5.293 3.571 22.903 1.00 68.81 292 GLY A O 1
ATOM 2189 N N . GLU A 1 293 ? -3.669 4.055 21.418 1.00 56.84 293 GLU A N 1
ATOM 2190 C CA . GLU A 1 293 ? -2.856 4.960 22.258 1.00 56.84 293 GLU A CA 1
ATOM 2191 C C . GLU A 1 293 ? -3.168 6.435 21.973 1.00 56.84 293 GLU A C 1
ATOM 2193 O O . GLU A 1 293 ? -3.330 6.781 20.772 1.00 56.84 293 GLU A O 1
#

Mean predicted aligned error: 20.05 Å

Radius of gyration: 40.46 Å; Cα contacts (8 Å, |Δi|>4): 302; chains: 1; bounding box: 116×61×97 Å

Secondary structure (DSSP, 8-state):
----------------------------------------------------------EEEEEEEEETTTTEEEEEETTS-EEEEEGGGEESS----TT-EEEEEEETTEEEEEEEPPPHHHHHHHHHHHHHHHHHTTS--SS--HHHHHH--SS---HHHHHHHHHHHHHHHHHHTT-GGGHHHHHHHHHHHHHHHHHHHHHHTTS-GGGGHHHHHHHHHHHHHHHHHHHHHHHH-TTHHHHS-HHHIIIIIHHHHHHHHHHHHHHHHHHHHHHHSPPPSS-BTTBS-TT--

Foldseek 3Di:
DDDDDDDDDDDDDDDDDDDDDDDDDDDDDDDDDDDDDDDDDDDDDDDDDDPPPPPQPKWKWFWQDADPVVQKTWTQTPVRAIAIEGVVQEPDPDDDGGGWIWIFGDDPRHTHNIYTDDDVVNVVVVVVVVVVVVVVVVAADPDQDPCCLQPPLFAADDLVSLVVLVVVLVVVLVVCVVPPVCNPVVVVSSVSRNLSNQSRLCVQAVHHSCVLCVLVVQLVVLVVLQCVLCVVQCVVPVCSVVVDDPVSCCVSVVVSVVSNVVSVVVSVVVSVCSSPPDGDQAADPRGGNSVND

Sequence (293 aa):
MRPLPIPVSMSGLRPGRDGLRTRREKSCVTSRCGLSAPPASAMLSPHHGKAVQRQEIRVRGEILSYDDATGTGLISGDDSLRYGFARTAVQGDGAVAAGVRVDFVPEGMEATQIMLLPSATAAAAFGQAAGAAASASAESGSGYDIKTAFFSFKGRLRRRDFWISWAILFVVGLVLNFVPKVSFILGLVLMVLHLAVGFKRFHDMGKPGWLVVIPWALWYASLAMLVSAFGLSVLSDPNAMQSMDPELLFATGGAAFGLMFLAGLVSFGFWMWLGFGGSQPGPNKYGPNPKGE